Protein AF-0000000073397486 (afdb_homodimer)

Radius of gyration: 27.6 Å; Cα contacts (8 Å, |Δi|>4): 495; chains: 2; bounding box: 100×63×95 Å

Organism: Burkholderia thailandensis (strain ATCC 700388 / DSM 13276 / CCUG 48851 / CIP 106301 / E264) (NCBI:txid271848)

Foldseek 3Di:
DPPPPPPPPPPPPPPPPPPPPPPDDDDDPVKAKDDKDWWWKDFPVDPDIWIKIKIQIPVGKIWIFGDQPNDTDIWIWDDDPAATWTDDVQWIWGDHVQWIFIARNVPDDPDDTSTHGMGTDDDPPPPD/DPPPPPPPPPPPPPPPPPPPPPPDDDDDPVKAKDDKDWWWKDFPVDPDIWIKIKIDIPVGKIWIFGDQPNDTDIWIWDDDPAATWTDDVQWIWGDHVQWIFIARNVPDDPDDTSTHGMGTDDDPPPPD

Secondary structure (DSSP, 8-state):
-----------------------EEEEEEEEEEPPPEEEEEEETTEEEEEEEEEEEBTTS-EEEEEEETTEEEEEEEE--SSSEEEEEBTEEEEEETTEEEEEETTS-TTPPPSEEEEEE--------/-----------------------EEEEEEEEEEPPPEEEEEEETTEEEEEEEEEEEBTTS-EEEEEEETTEEEEEEEE--SSSEEEEEBTEEEEEETTEEEEEETTS-TTPPPSEEEEEE--------

Nearest PDB structures (foldseek):
  3f6z-assembly1_B  TM=8.326E-01  e=1.820E-06  Pseudomonas aeruginosa
  4mis-assembly1_A  TM=8.346E-01  e=5.920E-06  Brucella abortus bv. 1 str. 9-941
  3oe3-assembly1_A  TM=7.799E-01  e=1.477E-04  Salmonella enterica subsp. enterica serovar Typhimurium
  3oe3-assembly3_E  TM=8.010E-01  e=9.145E-04  Salmonella enterica subsp. enterica serovar Typhimurium
  2f09-assembly1_A  TM=7.107E-01  e=2.408E-02  Escherichia coli K-12

Sequence (256 aa):
MNKKTLTAIGIAGLCAAASAAHAARLTVEEIDADARDTVVYRCANEPKPVRVSYWRAGNGQSFALVPVNGMRLLFVDTVSASGVRYQAGRYVWWTKGRDANLYDEIAGENAPPVLGDCSEIRKKRGNGMNKKTLTAIGIAGLCAAASAAHAARLTVEEIDADARDTVVYRCANEPKPVRVSYWRAGNGQSFALVPVNGMRLLFVDTVSASGVRYQAGRYVWWTKGRDANLYDEIAGENAPPVLGDCSEIRKKRGNG

pLDDT: mean 86.84, std 20.25, range [31.94, 99.0]

Solvent-accessible surface area (backbone atoms only — not comparable to full-atom values): 15045 Å² total; per-residue (Å²): 134,84,76,77,78,77,78,78,79,77,80,79,77,79,77,76,77,74,74,69,80,70,70,39,53,37,66,42,79,89,38,38,20,51,76,78,45,74,47,41,25,43,32,75,78,40,95,60,74,44,64,33,37,32,34,49,30,76,83,72,48,41,37,38,38,38,70,52,96,88,40,70,43,70,20,29,35,35,77,55,97,70,61,48,32,23,39,36,44,54,31,34,47,39,34,51,90,61,32,34,37,28,37,49,74,80,68,48,93,84,50,74,51,76,42,31,72,22,34,58,58,73,80,71,74,71,84,122,136,84,79,76,77,78,77,79,78,76,80,79,76,80,77,76,76,73,75,69,79,70,70,40,54,36,64,45,78,90,38,37,20,50,75,77,45,76,46,42,24,44,32,74,79,40,94,60,74,45,64,33,37,33,33,49,32,77,82,74,50,39,36,36,38,38,68,53,96,88,38,71,42,71,20,30,34,37,75,55,98,69,60,47,31,24,39,35,44,53,32,35,46,38,35,49,90,59,32,35,36,29,36,49,74,79,70,50,94,83,50,74,52,75,42,31,72,21,34,58,59,72,78,73,74,69,83,121

Structure (mmCIF, N/CA/C/O backbone):
data_AF-0000000073397486-model_v1
#
loop_
_entity.id
_entity.type
_entity.pdbx_description
1 polymer 'C-type lysozyme inhibitor domain-containing protein'
#
loop_
_atom_site.group_PDB
_atom_site.id
_atom_site.type_symbol
_atom_site.label_atom_id
_atom_site.label_alt_id
_atom_site.label_comp_id
_atom_site.label_asym_id
_atom_site.label_entity_id
_atom_site.label_seq_id
_atom_site.pdbx_PDB_ins_code
_atom_site.Cartn_x
_atom_site.Cartn_y
_atom_site.Cartn_z
_atom_site.occupancy
_atom_site.B_iso_or_equiv
_atom_site.auth_seq_id
_atom_site.auth_comp_id
_atom_site.auth_asym_id
_atom_site.auth_atom_id
_atom_site.pdbx_PDB_model_num
ATOM 1 N N . MET A 1 1 ? -12.867 -22.078 78.25 1 31.94 1 MET A N 1
ATOM 2 C CA . MET A 1 1 ? -12.445 -22.578 76.938 1 31.94 1 MET A CA 1
ATOM 3 C C . MET A 1 1 ? -12.852 -21.609 75.875 1 31.94 1 MET A C 1
ATOM 5 O O . MET A 1 1 ? -13.906 -21.766 75.25 1 31.94 1 MET A O 1
ATOM 9 N N . ASN A 1 2 ? -12.555 -20.281 76.062 1 38.09 2 ASN A N 1
ATOM 10 C CA . ASN A 1 2 ? -12.977 -19.141 75.25 1 38.09 2 ASN A CA 1
ATOM 11 C C . ASN A 1 2 ? -12.445 -19.266 73.812 1 38.09 2 ASN A C 1
ATOM 13 O O . ASN A 1 2 ? -11.258 -19.516 73.625 1 38.09 2 ASN A O 1
ATOM 17 N N . LYS A 1 3 ? -13.336 -19.703 72.875 1 41.53 3 LYS A N 1
ATOM 18 C CA . LYS A 1 3 ? -13.242 -19.859 71.438 1 41.53 3 LYS A CA 1
ATOM 19 C C . LYS A 1 3 ? -12.742 -18.594 70.75 1 41.53 3 LYS A C 1
ATOM 21 O O . LYS A 1 3 ? -13.367 -17.531 70.875 1 41.53 3 LYS A O 1
ATOM 26 N N . LYS A 1 4 ? -11.367 -18.297 70.812 1 48.56 4 LYS A N 1
ATOM 27 C CA . LYS A 1 4 ? -10.758 -17.281 69.938 1 48.56 4 LYS A CA 1
ATOM 28 C C . LYS A 1 4 ? -11.25 -17.375 68.5 1 48.56 4 LYS A C 1
ATOM 30 O O . LYS A 1 4 ? -11.211 -18.453 67.938 1 48.56 4 LYS A O 1
ATOM 35 N N . THR A 1 5 ? -12.32 -16.641 68.188 1 49 5 THR A N 1
ATOM 36 C CA . THR A 1 5 ? -12.828 -16.469 66.812 1 49 5 THR A CA 1
ATOM 37 C C . THR A 1 5 ? -11.742 -15.93 65.938 1 49 5 THR A C 1
ATOM 39 O O . THR A 1 5 ? -11.125 -14.906 66.188 1 49 5 THR A O 1
ATOM 42 N N . LEU A 1 6 ? -10.852 -16.75 65.375 1 52.53 6 LEU A N 1
ATOM 43 C CA . LEU A 1 6 ? -9.922 -16.422 64.312 1 52.53 6 LEU A CA 1
ATOM 44 C C . LEU A 1 6 ? -10.641 -15.742 63.125 1 52.53 6 LEU A C 1
ATOM 46 O O . LEU A 1 6 ? -11.602 -16.297 62.594 1 52.53 6 LEU A O 1
ATOM 50 N N . THR A 1 7 ? -10.758 -14.383 63.156 1 50.78 7 THR A N 1
ATOM 51 C CA . THR A 1 7 ? -11.227 -13.586 62.031 1 50.78 7 THR A CA 1
ATOM 52 C C . THR A 1 7 ? -10.344 -13.812 60.812 1 50.78 7 THR A C 1
ATOM 54 O O . THR A 1 7 ? -9.125 -13.609 60.875 1 50.78 7 THR A O 1
ATOM 57 N N . ALA A 1 8 ? -10.625 -14.773 59.938 1 51.44 8 ALA A N 1
ATOM 58 C CA . ALA A 1 8 ? -10.023 -14.992 58.625 1 51.44 8 ALA A CA 1
ATOM 59 C C . ALA A 1 8 ? -10.133 -13.75 57.75 1 51.44 8 ALA A C 1
ATOM 61 O O . ALA A 1 8 ? -11.234 -13.25 57.5 1 51.44 8 ALA A O 1
ATOM 62 N N . ILE A 1 9 ? -9.195 -12.781 57.906 1 51.53 9 ILE A N 1
ATOM 63 C CA . ILE A 1 9 ? -9.172 -11.68 56.938 1 51.53 9 ILE A CA 1
ATOM 64 C C . ILE A 1 9 ? -8.922 -12.211 55.531 1 51.53 9 ILE A C 1
ATOM 66 O O . ILE A 1 9 ? -7.918 -12.883 55.281 1 51.53 9 ILE A O 1
ATOM 70 N N . GLY A 1 10 ? -9.969 -12.43 54.719 1 47.69 10 GLY A N 1
ATOM 71 C CA . GLY A 1 10 ? -9.938 -12.789 53.312 1 47.69 10 GLY A CA 1
ATOM 72 C C . GLY A 1 10 ? -9.211 -11.766 52.469 1 47.69 10 GLY A C 1
ATOM 73 O O . GLY A 1 10 ? -9.492 -10.562 52.562 1 47.69 10 GLY A O 1
ATOM 74 N N . ILE A 1 11 ? -7.922 -12.062 52.094 1 51.88 11 ILE A N 1
ATOM 75 C CA . ILE A 1 11 ? -7.152 -11.258 51.156 1 51.88 11 ILE A CA 1
ATOM 76 C C . ILE A 1 11 ? -7.883 -11.18 49.812 1 51.88 11 ILE A C 1
ATOM 78 O O . ILE A 1 11 ? -8.094 -12.203 49.156 1 51.88 11 ILE A O 1
ATOM 82 N N . ALA A 1 12 ? -8.75 -10.18 49.562 1 52 12 ALA A N 1
ATOM 83 C CA . ALA A 1 12 ? -9.281 -9.875 48.25 1 52 12 ALA A CA 1
ATOM 84 C C . ALA A 1 12 ? -8.148 -9.57 47.25 1 52 12 ALA A C 1
ATOM 86 O O . ALA A 1 12 ? -7.414 -8.594 47.438 1 52 12 ALA A O 1
ATOM 87 N N . GLY A 1 13 ? -7.516 -10.586 46.656 1 47.78 13 GLY A N 1
ATOM 88 C CA . GLY A 1 13 ? -6.586 -10.359 45.562 1 47.78 13 GLY A CA 1
ATOM 89 C C . GLY A 1 13 ? -7.176 -9.539 44.438 1 47.78 13 GLY A C 1
ATOM 90 O O . GLY A 1 13 ? -8.188 -9.914 43.844 1 47.78 13 GLY A O 1
ATOM 91 N N . LEU A 1 14 ? -6.961 -8.203 44.375 1 52.16 14 LEU A N 1
ATOM 92 C CA . LEU A 1 14 ? -7.305 -7.352 43.219 1 52.16 14 LEU A CA 1
ATOM 93 C C . LEU A 1 14 ? -6.676 -7.875 41.938 1 52.16 14 LEU A C 1
ATOM 95 O O . LEU A 1 14 ? -5.453 -7.859 41.812 1 52.16 14 LEU A O 1
ATOM 99 N N . CYS A 1 15 ? -7.27 -8.789 41.25 1 48.25 15 CYS A N 1
ATOM 100 C CA . CYS A 1 15 ? -6.855 -9.109 39.906 1 48.25 15 CYS A CA 1
ATOM 101 C C . CYS A 1 15 ? -6.883 -7.859 39.031 1 48.25 15 CYS A C 1
ATOM 103 O O . CYS A 1 15 ? -7.941 -7.277 38.781 1 48.25 15 CYS A O 1
ATOM 105 N N . ALA A 1 16 ? -5.828 -7.031 38.938 1 50.34 16 ALA A N 1
ATOM 106 C CA . ALA A 1 16 ? -5.699 -6.012 37.875 1 50.34 16 ALA A CA 1
ATOM 107 C C . ALA A 1 16 ? -5.949 -6.602 36.5 1 50.34 16 ALA A C 1
ATOM 109 O O . ALA A 1 16 ? -5.277 -7.555 36.094 1 50.34 16 ALA A O 1
ATOM 110 N N . ALA A 1 17 ? -7.051 -6.441 35.844 1 51 17 ALA A N 1
ATOM 111 C CA . ALA A 1 17 ? -7.316 -6.719 34.438 1 51 17 ALA A CA 1
ATOM 112 C C . ALA A 1 17 ? -6.32 -6 33.562 1 51 17 ALA A C 1
ATOM 114 O O . ALA A 1 17 ? -6.312 -4.77 33.469 1 51 17 ALA A O 1
ATOM 115 N N . ALA A 1 18 ? -5.109 -6.453 33.344 1 51.88 18 ALA A N 1
ATOM 116 C CA . ALA A 1 18 ? -4.305 -5.941 32.219 1 51.88 18 ALA A CA 1
ATOM 117 C C . ALA A 1 18 ? -5.117 -5.879 30.938 1 51.88 18 ALA A C 1
ATOM 119 O O . ALA A 1 18 ? -5.574 -6.91 30.438 1 51.88 18 ALA A O 1
ATOM 120 N N . SER A 1 19 ? -5.738 -4.797 30.672 1 48.5 19 SER A N 1
ATOM 121 C CA . SER A 1 19 ? -6.32 -4.66 29.344 1 48.5 19 SER A CA 1
ATOM 122 C C . SER A 1 19 ? -5.301 -4.984 28.25 1 48.5 19 SER A C 1
ATOM 124 O O . SER A 1 19 ? -4.371 -4.211 28.016 1 48.5 19 SER A O 1
ATOM 126 N N . ALA A 1 20 ? -4.941 -6.164 27.969 1 49.09 20 ALA A N 1
ATOM 127 C CA . ALA A 1 20 ? -4.191 -6.453 26.75 1 49.09 20 ALA A CA 1
ATOM 128 C C . ALA A 1 20 ? -4.695 -5.609 25.578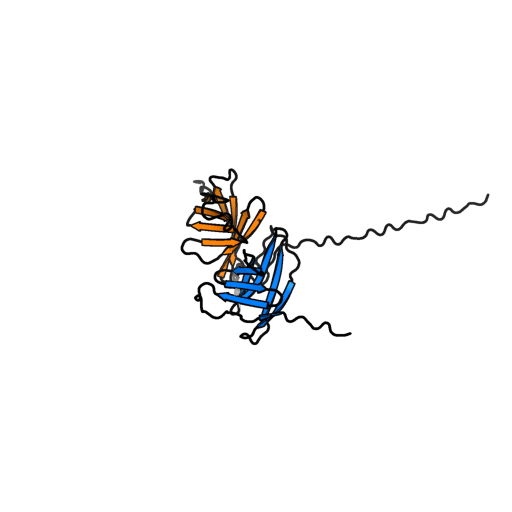 1 49.09 20 ALA A C 1
ATOM 130 O O . ALA A 1 20 ? -5.891 -5.613 25.281 1 49.09 20 ALA A O 1
ATOM 131 N N . ALA A 1 21 ? -4.156 -4.398 25.422 1 53.28 21 ALA A N 1
ATOM 132 C CA . ALA A 1 21 ? -4.457 -3.697 24.188 1 53.28 21 ALA A CA 1
ATOM 133 C C . ALA A 1 21 ? -4.566 -4.676 23.016 1 53.28 21 ALA A C 1
ATOM 135 O O . ALA A 1 21 ? -3.584 -5.316 22.641 1 53.28 21 ALA A O 1
ATOM 136 N N . HIS A 1 22 ? -5.641 -5.422 22.891 1 57.62 22 HIS A N 1
ATOM 137 C CA . HIS A 1 22 ? -5.918 -6.363 21.812 1 57.62 22 HIS A CA 1
ATOM 138 C C . HIS A 1 22 ? -5.555 -5.766 20.469 1 57.62 22 HIS A C 1
ATOM 140 O O . HIS A 1 22 ? -5.961 -4.648 20.141 1 57.62 22 HIS A O 1
ATOM 146 N N . ALA A 1 23 ? -4.426 -6.066 19.938 1 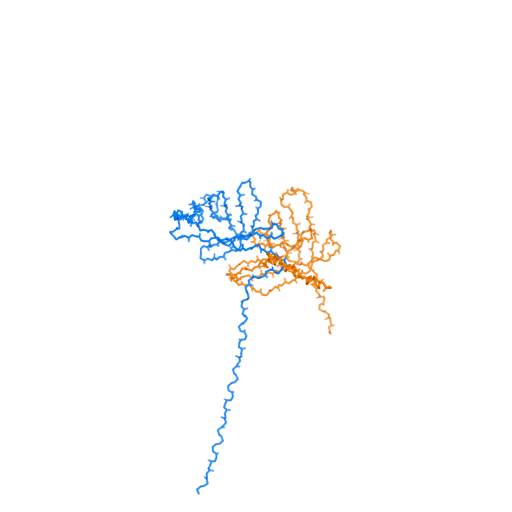64.81 23 ALA A N 1
ATOM 147 C CA . ALA A 1 23 ? -4.094 -5.734 18.547 1 64.81 23 ALA A CA 1
ATOM 148 C C . ALA A 1 23 ? -5.254 -6.07 17.609 1 64.81 23 ALA A C 1
ATOM 150 O O . ALA A 1 23 ? -5.816 -7.168 17.688 1 64.81 23 ALA A O 1
ATOM 151 N N . ALA A 1 24 ? -5.879 -4.965 17.141 1 85.69 24 ALA A N 1
ATOM 152 C CA . ALA A 1 24 ? -6.988 -5.172 16.219 1 85.69 24 ALA A CA 1
ATOM 153 C C . ALA A 1 24 ? -6.477 -5.387 14.789 1 85.69 24 ALA A C 1
ATOM 155 O O . ALA A 1 24 ? -5.387 -4.934 14.438 1 85.69 24 ALA A O 1
ATOM 156 N N . ARG A 1 25 ? -7.148 -6.25 13.992 1 93.88 25 ARG A N 1
ATOM 157 C CA . ARG A 1 25 ? -6.875 -6.512 12.578 1 93.88 25 ARG A CA 1
ATOM 158 C C . ARG A 1 25 ? -7.02 -5.242 11.75 1 93.88 25 ARG A C 1
ATOM 160 O O . ARG A 1 25 ? -7.855 -4.387 12.055 1 93.88 25 ARG A O 1
ATOM 167 N N . LEU A 1 26 ? -6.223 -5.125 10.789 1 97.31 26 LEU A N 1
ATOM 168 C CA . LEU A 1 26 ? -6.355 -3.982 9.891 1 97.31 26 LEU A CA 1
ATOM 169 C C . LEU A 1 26 ? -7.695 -4.02 9.156 1 97.31 26 LEU A C 1
ATOM 171 O O . LEU A 1 26 ? -7.949 -4.934 8.375 1 97.31 26 LEU A O 1
ATOM 175 N N . THR A 1 27 ? -8.5 -3.072 9.477 1 96.5 27 THR A N 1
ATOM 176 C CA . THR A 1 27 ? -9.789 -2.885 8.805 1 96.5 27 THR A CA 1
ATOM 177 C C . THR A 1 27 ? -9.93 -1.452 8.297 1 96.5 27 THR A C 1
ATOM 179 O O . THR A 1 27 ? -9.82 -0.5 9.078 1 96.5 27 THR A O 1
ATOM 182 N N . VAL A 1 28 ? -10.055 -1.333 7.035 1 97.5 28 VAL A N 1
ATOM 183 C CA . VAL A 1 28 ? -10.305 -0.037 6.414 1 97.5 28 VAL A CA 1
ATOM 184 C C . VAL A 1 28 ? -11.766 0.053 5.977 1 97.5 28 VAL A C 1
ATOM 186 O O . VAL A 1 28 ? -12.117 -0.378 4.875 1 97.5 28 VAL A O 1
ATOM 189 N N . GLU A 1 29 ? -12.562 0.724 6.75 1 95.94 29 GLU A N 1
ATOM 190 C CA . GLU A 1 29 ? -14.016 0.703 6.602 1 95.94 29 GLU A CA 1
ATOM 191 C C . GLU A 1 29 ? -14.453 1.491 5.371 1 95.94 29 GLU A C 1
ATOM 193 O O . GLU A 1 29 ? -15.516 1.226 4.805 1 95.94 29 GLU A O 1
ATOM 198 N N . GLU A 1 30 ? -13.656 2.4 4.945 1 96.94 30 GLU A N 1
ATOM 199 C CA . GLU A 1 30 ? -14.023 3.307 3.859 1 96.94 30 GLU A CA 1
ATOM 200 C C . GLU A 1 30 ? -13.812 2.648 2.498 1 96.94 30 GLU A C 1
ATOM 202 O O . GLU A 1 30 ? -14.258 3.172 1.474 1 96.94 30 GLU A O 1
ATOM 207 N N . ILE A 1 31 ? -13.156 1.46 2.51 1 97.56 31 ILE A N 1
ATOM 208 C CA . ILE A 1 31 ? -12.844 0.813 1.242 1 97.56 31 ILE A CA 1
ATOM 209 C C . ILE A 1 31 ? -13.594 -0.51 1.134 1 97.56 31 ILE A C 1
ATOM 211 O O . ILE A 1 31 ? -13.32 -1.453 1.878 1 97.56 31 ILE A O 1
ATOM 215 N N . ASP A 1 32 ? -14.516 -0.501 0.183 1 96.88 32 ASP A N 1
ATOM 216 C CA . ASP A 1 32 ? -15.141 -1.765 -0.195 1 96.88 32 ASP A CA 1
ATOM 217 C C . ASP A 1 32 ? -14.203 -2.607 -1.055 1 96.88 32 ASP A C 1
ATOM 219 O O . ASP A 1 32 ? -13.555 -2.09 -1.967 1 96.88 32 ASP A O 1
ATOM 223 N N . ALA A 1 33 ? -14.086 -3.879 -0.696 1 96.88 33 ALA A N 1
ATOM 224 C CA . ALA A 1 33 ? -13.25 -4.781 -1.478 1 96.88 33 ALA A CA 1
ATOM 225 C C . ALA A 1 33 ? -14.008 -6.051 -1.854 1 96.88 33 ALA A C 1
ATOM 227 O O . ALA A 1 33 ? -14.867 -6.516 -1.1 1 96.88 33 ALA A O 1
ATOM 228 N N . ASP A 1 34 ? -13.68 -6.551 -3.059 1 95.81 34 ASP A N 1
ATOM 229 C CA . ASP A 1 34 ? -14.188 -7.863 -3.449 1 95.81 34 ASP A CA 1
ATOM 230 C C . ASP A 1 34 ? -13.633 -8.961 -2.537 1 95.81 34 ASP A C 1
ATOM 232 O O . ASP A 1 34 ? -12.781 -8.695 -1.691 1 95.81 34 ASP A O 1
ATOM 236 N N . ALA A 1 35 ? -14.234 -10.07 -2.756 1 94.75 35 ALA A N 1
ATOM 237 C CA . ALA A 1 35 ? -13.742 -11.227 -2.01 1 94.75 35 ALA A CA 1
ATOM 238 C C . ALA A 1 35 ? -12.266 -11.469 -2.285 1 94.75 35 ALA A C 1
ATOM 240 O O . ALA A 1 35 ? -11.797 -11.289 -3.412 1 94.75 35 ALA A O 1
ATOM 241 N N . ARG A 1 36 ? -11.594 -11.914 -1.298 1 96.5 36 ARG A N 1
ATOM 242 C CA . ARG A 1 36 ? -10.188 -12.305 -1.365 1 96.5 36 ARG A CA 1
ATOM 243 C C . ARG A 1 36 ? -9.977 -13.406 -2.398 1 96.5 36 ARG A C 1
ATOM 245 O O . ARG A 1 36 ? -10.727 -14.383 -2.439 1 96.5 36 ARG A O 1
ATOM 252 N N . ASP A 1 37 ? -8.992 -13.273 -3.301 1 97.44 37 ASP A N 1
ATOM 253 C CA . ASP A 1 37 ? -8.562 -14.297 -4.242 1 97.44 37 ASP A CA 1
ATOM 254 C C . ASP A 1 37 ? -7.133 -14.75 -3.939 1 97.44 37 ASP A C 1
ATOM 256 O O . ASP A 1 37 ? -6.191 -13.953 -4.023 1 97.44 37 ASP A O 1
ATOM 260 N N . THR A 1 38 ? -6.961 -15.992 -3.639 1 98.25 38 THR A N 1
ATOM 261 C CA . THR A 1 38 ? -5.633 -16.5 -3.291 1 98.25 38 THR A CA 1
ATOM 262 C C . THR A 1 38 ? -5.035 -17.281 -4.453 1 98.25 38 THR A C 1
ATOM 264 O O . THR A 1 38 ? -5.672 -18.188 -4.988 1 98.25 38 THR A O 1
ATOM 267 N N . VAL A 1 39 ? -3.836 -16.953 -4.848 1 98.69 39 VAL A N 1
ATOM 268 C CA . VAL A 1 39 ? -3.078 -17.609 -5.902 1 98.69 39 VAL A CA 1
ATOM 269 C C . VAL A 1 39 ? -1.838 -18.266 -5.312 1 98.69 39 VAL A C 1
ATOM 271 O O . VAL A 1 39 ? -1.154 -17.688 -4.469 1 98.69 39 VAL A O 1
ATOM 274 N N . VAL A 1 40 ? -1.587 -19.469 -5.723 1 98.81 40 VAL A N 1
ATOM 275 C CA . VAL A 1 40 ? -0.421 -20.203 -5.242 1 98.81 40 VAL A CA 1
ATOM 276 C C . VAL A 1 40 ? 0.663 -20.219 -6.32 1 98.81 40 VAL A C 1
ATOM 278 O O . VAL A 1 40 ? 0.383 -20.484 -7.488 1 98.81 40 VAL A O 1
ATOM 281 N N . TYR A 1 41 ? 1.869 -19.922 -5.914 1 98.81 41 TYR A N 1
ATOM 282 C CA . TYR A 1 41 ? 3.018 -19.891 -6.812 1 98.81 41 TYR A CA 1
ATOM 283 C C . TYR A 1 41 ? 4.07 -20.906 -6.398 1 98.81 41 TYR A C 1
ATOM 285 O O . TYR A 1 41 ? 4.223 -21.203 -5.211 1 98.81 41 TYR A O 1
ATOM 293 N N . ARG A 1 42 ? 4.754 -21.391 -7.398 1 98.75 42 ARG A N 1
ATOM 294 C CA . ARG A 1 42 ? 6.047 -22.031 -7.199 1 98.75 42 ARG A CA 1
ATOM 295 C C . ARG A 1 42 ? 7.188 -21.141 -7.668 1 98.75 42 ARG A C 1
ATOM 297 O O . ARG A 1 42 ? 7.113 -20.547 -8.75 1 98.75 42 ARG A O 1
ATOM 304 N N . CYS A 1 43 ? 8.164 -21.125 -6.805 1 98.75 43 CYS A N 1
ATOM 305 C CA . CYS A 1 43 ? 9.312 -20.281 -7.129 1 98.75 43 CYS A CA 1
ATOM 306 C C . CYS A 1 43 ? 10.594 -21.094 -7.18 1 98.75 43 CYS A C 1
ATOM 308 O O . CYS A 1 43 ? 10.742 -22.078 -6.438 1 98.75 43 CYS A O 1
ATOM 310 N N . ALA A 1 44 ? 11.5 -20.641 -7.945 1 98.69 44 ALA A N 1
ATOM 311 C CA . ALA A 1 44 ? 12.734 -21.391 -8.148 1 98.69 44 ALA A CA 1
ATOM 312 C C . ALA A 1 44 ? 13.578 -21.422 -6.879 1 98.69 44 ALA A C 1
ATOM 314 O O . ALA A 1 44 ? 14.25 -22.422 -6.594 1 98.69 44 ALA A O 1
ATOM 315 N N . ASN A 1 45 ? 13.516 -20.391 -6.086 1 98.31 45 ASN A N 1
ATOM 316 C CA . ASN A 1 45 ? 14.414 -20.281 -4.941 1 98.31 45 ASN A CA 1
ATOM 317 C C . ASN A 1 45 ? 13.672 -20.453 -3.623 1 98.31 45 ASN A C 1
ATOM 319 O O . ASN A 1 45 ? 14.148 -20.031 -2.57 1 98.31 45 ASN A O 1
ATOM 323 N N . GLU A 1 46 ? 12.508 -20.875 -3.619 1 97.81 46 GLU A N 1
ATOM 324 C CA . GLU A 1 46 ? 11.672 -21.172 -2.461 1 97.81 46 GLU A CA 1
ATOM 325 C C . GLU A 1 46 ? 11.039 -22.562 -2.582 1 97.81 46 GLU A C 1
ATOM 327 O O . GLU A 1 46 ? 10.227 -22.797 -3.475 1 97.81 46 GLU A O 1
ATOM 332 N N . PRO A 1 47 ? 11.398 -23.469 -1.704 1 96.94 47 PRO A N 1
ATOM 333 C CA . PRO A 1 47 ? 10.93 -24.844 -1.844 1 96.94 47 PRO A CA 1
ATOM 334 C C . PRO A 1 47 ? 9.43 -24.984 -1.587 1 96.94 47 PRO A C 1
ATOM 336 O O . PRO A 1 47 ? 8.766 -25.812 -2.209 1 96.94 47 PRO A O 1
ATOM 339 N N . LYS A 1 48 ? 8.906 -24.188 -0.698 1 97.19 48 LYS A N 1
ATOM 340 C CA . LYS A 1 48 ? 7.488 -24.266 -0.373 1 97.19 48 LYS A CA 1
ATOM 341 C C . LYS A 1 48 ? 6.664 -23.359 -1.278 1 97.19 48 LYS A C 1
ATOM 343 O O . LYS A 1 48 ? 7.137 -22.312 -1.703 1 97.19 48 LYS A O 1
ATOM 348 N N . PRO A 1 49 ? 5.434 -23.766 -1.544 1 98.12 49 PRO A N 1
ATOM 349 C CA . PRO A 1 49 ? 4.547 -22.875 -2.299 1 98.12 49 PRO A CA 1
ATOM 350 C C . PRO A 1 49 ? 4.332 -21.531 -1.609 1 98.12 49 PRO A C 1
ATOM 352 O O . PRO A 1 49 ? 4.312 -21.453 -0.377 1 98.12 49 PRO A O 1
ATOM 355 N N . VAL A 1 50 ? 4.242 -20.531 -2.426 1 98.69 50 VAL A N 1
ATOM 356 C CA . VAL A 1 50 ? 3.994 -19.172 -1.945 1 98.69 50 VAL A CA 1
ATOM 357 C C . VAL A 1 50 ? 2.541 -18.797 -2.215 1 98.69 50 VAL A C 1
ATOM 359 O O . VAL A 1 50 ? 2.094 -18.797 -3.365 1 98.69 50 VAL A O 1
ATOM 362 N N . ARG A 1 51 ? 1.772 -18.484 -1.206 1 98.75 51 ARG A N 1
ATOM 363 C CA . ARG A 1 51 ? 0.379 -18.062 -1.343 1 98.75 51 ARG A CA 1
ATOM 364 C C . ARG A 1 51 ? 0.245 -16.547 -1.268 1 98.75 51 ARG A C 1
ATOM 366 O O . ARG A 1 51 ? 0.662 -15.938 -0.285 1 98.75 51 ARG A O 1
ATOM 373 N N . VAL A 1 52 ? -0.248 -16.031 -2.32 1 98.94 52 VAL A N 1
ATOM 374 C CA . VAL A 1 52 ? -0.49 -14.586 -2.377 1 98.94 52 VAL A CA 1
ATOM 375 C C . VAL A 1 52 ? -1.988 -14.32 -2.492 1 98.94 52 VAL A C 1
ATOM 377 O O . VAL A 1 52 ? -2.674 -14.93 -3.314 1 98.94 52 VAL A O 1
ATOM 380 N N . SER A 1 53 ? -2.496 -13.469 -1.614 1 98.81 53 SER A N 1
ATOM 381 C CA . SER A 1 53 ? -3.898 -13.07 -1.675 1 98.81 53 SER A CA 1
ATOM 382 C C . SER A 1 53 ? -4.051 -11.695 -2.318 1 98.81 53 SER A C 1
ATOM 384 O O . SER A 1 53 ? -3.258 -10.789 -2.061 1 98.81 53 SER A O 1
ATOM 386 N N . TYR A 1 54 ? -5.043 -11.617 -3.121 1 98.75 54 TYR A N 1
ATOM 387 C CA . TYR A 1 54 ? -5.316 -10.383 -3.85 1 98.75 54 TYR A CA 1
ATOM 388 C C . TYR A 1 54 ? -6.715 -9.859 -3.533 1 98.75 54 TYR A C 1
ATOM 390 O O . TYR A 1 54 ? -7.641 -10.641 -3.316 1 98.75 54 TYR A O 1
ATOM 398 N N . TRP A 1 55 ? -6.855 -8.531 -3.518 1 98.5 55 TRP A N 1
ATOM 399 C CA . TRP A 1 55 ? -8.141 -7.848 -3.475 1 98.5 55 TRP A CA 1
ATOM 400 C C . TRP A 1 55 ? -8.242 -6.812 -4.594 1 98.5 55 TRP A C 1
ATOM 402 O O . TRP A 1 55 ? -7.273 -6.121 -4.895 1 98.5 55 TRP A O 1
ATOM 412 N N . ARG A 1 56 ? -9.383 -6.762 -5.168 1 98.25 56 ARG A N 1
ATOM 413 C CA . ARG A 1 56 ? -9.789 -5.59 -5.938 1 98.25 56 ARG A CA 1
ATOM 414 C C . ARG A 1 56 ? -10.75 -4.723 -5.141 1 98.25 56 ARG A C 1
ATOM 416 O O . ARG A 1 56 ? -11.703 -5.227 -4.539 1 98.25 56 ARG A O 1
ATOM 423 N N . ALA A 1 57 ? -10.547 -3.471 -5.164 1 98.19 57 ALA A N 1
ATOM 424 C CA . ALA A 1 57 ? -11.352 -2.557 -4.363 1 98.19 57 ALA A CA 1
ATOM 425 C C . ALA A 1 57 ? -12.25 -1.695 -5.246 1 98.19 57 ALA A C 1
ATOM 427 O O . ALA A 1 57 ? -11.93 -1.454 -6.414 1 98.19 57 ALA A O 1
ATOM 428 N N . GLY A 1 58 ? -13.352 -1.248 -4.648 1 96.44 58 GLY A N 1
ATOM 429 C CA . GLY A 1 58 ? -14.312 -0.43 -5.363 1 96.44 58 GLY A CA 1
ATOM 430 C C . GLY A 1 58 ? -13.781 0.945 -5.723 1 96.44 58 GLY A C 1
ATOM 431 O O . GLY A 1 58 ? -14.32 1.608 -6.613 1 96.44 58 GLY A O 1
ATOM 432 N N . ASN A 1 59 ? -12.773 1.404 -5.113 1 97.62 59 ASN A N 1
ATOM 433 C CA . ASN A 1 59 ? -12.18 2.711 -5.383 1 97.62 59 ASN A CA 1
ATOM 434 C C . ASN A 1 59 ? -11.148 2.641 -6.5 1 97.62 59 ASN A C 1
ATOM 436 O O . ASN A 1 59 ? -10.414 3.602 -6.734 1 97.62 59 ASN A O 1
ATOM 440 N N . GLY A 1 60 ? -10.977 1.466 -7.074 1 97.19 60 GLY A N 1
ATOM 441 C CA . GLY A 1 60 ? -10.07 1.301 -8.203 1 97.19 60 GLY A CA 1
ATOM 442 C C . GLY A 1 60 ? -8.719 0.738 -7.801 1 97.19 60 GLY A C 1
ATOM 443 O O . GLY A 1 60 ? -7.891 0.435 -8.664 1 97.19 60 GLY A O 1
ATOM 444 N N . GLN A 1 61 ? -8.461 0.553 -6.512 1 98.56 61 GLN A N 1
ATOM 445 C CA . GLN A 1 61 ? -7.188 0.007 -6.055 1 98.56 61 GLN A CA 1
ATOM 446 C C . GLN A 1 61 ? -7.199 -1.519 -6.09 1 98.56 61 GLN A C 1
ATOM 448 O O . GLN A 1 61 ? -8.266 -2.137 -6.105 1 98.56 61 GLN A O 1
ATOM 453 N N . SER A 1 62 ? -6.078 -2.08 -6.094 1 98.75 62 SER A N 1
ATOM 454 C CA . SER A 1 62 ? -5.863 -3.504 -5.852 1 98.75 62 SER A CA 1
ATOM 455 C C . SER A 1 62 ? -4.742 -3.73 -4.844 1 98.75 62 SER A C 1
ATOM 457 O O . SER A 1 62 ? -3.873 -2.873 -4.672 1 98.75 62 SER A O 1
ATOM 459 N N . PHE A 1 63 ? -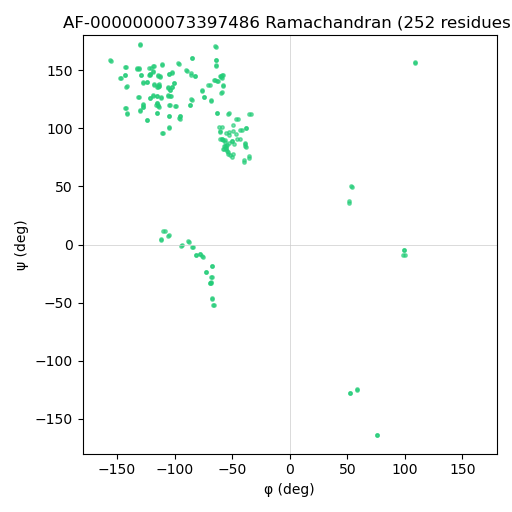4.859 -4.816 -4.156 1 98.94 63 PHE A N 1
ATOM 460 C CA . PHE A 1 63 ? -3.922 -5.145 -3.09 1 98.94 63 PHE A CA 1
ATOM 461 C C . PHE A 1 63 ? -3.406 -6.57 -3.236 1 98.94 63 PHE A C 1
ATOM 463 O O . PHE A 1 63 ? -4.09 -7.426 -3.799 1 98.94 63 PHE A O 1
ATOM 470 N N . ALA A 1 64 ? -2.199 -6.785 -2.754 1 99 64 ALA A N 1
ATOM 471 C CA . ALA A 1 64 ? -1.617 -8.117 -2.641 1 99 64 ALA A CA 1
ATOM 472 C C . ALA A 1 64 ? -1.024 -8.344 -1.254 1 99 64 ALA A C 1
ATOM 474 O O . ALA A 1 64 ? -0.301 -7.488 -0.735 1 99 64 ALA A O 1
ATOM 475 N N . LEU A 1 65 ? -1.388 -9.352 -0.625 1 98.94 65 LEU A N 1
ATOM 476 C CA . LEU A 1 65 ? -0.767 -9.82 0.61 1 98.94 65 LEU A CA 1
ATOM 477 C C . LEU A 1 65 ? 0.272 -10.898 0.323 1 98.94 65 LEU A C 1
ATOM 479 O O . LEU A 1 65 ? -0.079 -12.023 -0.044 1 98.94 65 LEU A O 1
ATOM 483 N N . VAL A 1 66 ? 1.542 -10.578 0.463 1 98.94 66 VAL A N 1
ATOM 484 C CA . VAL A 1 66 ? 2.658 -11.406 0.007 1 98.94 66 VAL A CA 1
ATOM 485 C C . VAL A 1 66 ? 3.518 -11.812 1.199 1 98.94 66 VAL A C 1
ATOM 487 O O . VAL A 1 66 ? 3.871 -10.977 2.035 1 98.94 66 VAL A O 1
ATOM 490 N N . PRO A 1 67 ? 3.793 -13.109 1.35 1 98.69 67 PRO A N 1
ATOM 491 C CA . PRO A 1 67 ? 4.809 -13.461 2.344 1 98.69 67 PRO A CA 1
ATOM 492 C C . PRO A 1 67 ? 6.211 -13.008 1.943 1 98.69 67 PRO A C 1
ATOM 494 O O . PRO A 1 67 ? 6.68 -13.328 0.848 1 98.69 67 PRO A O 1
ATOM 497 N N . VAL A 1 68 ? 6.816 -12.266 2.779 1 98.31 68 VAL A N 1
ATOM 498 C CA . VAL A 1 68 ? 8.18 -11.766 2.594 1 98.31 68 VAL A CA 1
ATOM 499 C C . VAL A 1 68 ? 9.039 -12.172 3.785 1 98.31 68 VAL A C 1
ATOM 501 O O . VAL A 1 68 ? 8.891 -11.625 4.883 1 98.31 68 VAL A O 1
ATOM 504 N N . ASN A 1 69 ? 9.922 -13.141 3.529 1 94.94 69 ASN A N 1
ATOM 505 C CA . ASN A 1 69 ? 10.805 -13.594 4.598 1 94.94 69 ASN A CA 1
ATOM 506 C C . ASN A 1 69 ? 10.023 -13.945 5.859 1 94.94 69 ASN A C 1
ATOM 508 O O . ASN A 1 69 ? 10.383 -13.508 6.957 1 94.94 69 ASN A O 1
ATOM 512 N N . GLY A 1 70 ? 8.859 -14.492 5.723 1 93.12 70 GLY A N 1
ATOM 513 C CA . GLY A 1 70 ? 8.102 -15.047 6.832 1 93.12 70 GLY A CA 1
ATOM 514 C C . GLY A 1 70 ? 7.016 -14.117 7.34 1 93.12 70 GLY A C 1
ATOM 515 O O . GLY A 1 70 ? 6.207 -14.5 8.188 1 93.12 70 GLY A O 1
ATOM 516 N N . MET A 1 71 ? 7.047 -12.938 6.848 1 96.88 71 MET A N 1
ATOM 517 C CA . MET A 1 71 ? 6.043 -11.961 7.25 1 96.88 71 MET A CA 1
ATOM 518 C C . MET A 1 71 ? 5.141 -11.586 6.078 1 96.88 71 MET A C 1
ATOM 520 O O . MET A 1 71 ? 5.617 -11.414 4.957 1 96.88 71 MET A O 1
ATOM 524 N N . ARG A 1 72 ? 3.838 -11.523 6.371 1 98.38 72 ARG A N 1
ATOM 525 C CA . ARG A 1 72 ? 2.926 -11.094 5.312 1 98.38 72 ARG A CA 1
ATOM 526 C C . ARG A 1 72 ? 2.83 -9.578 5.25 1 98.38 72 ARG A C 1
ATOM 528 O O . ARG A 1 72 ? 2.502 -8.93 6.246 1 98.38 72 ARG A O 1
ATOM 535 N N . LEU A 1 73 ? 3.104 -9.023 4.113 1 98.94 73 LEU A N 1
ATOM 536 C CA . LEU A 1 73 ? 3.02 -7.586 3.889 1 98.94 73 LEU A CA 1
ATOM 537 C C . LEU A 1 73 ? 1.904 -7.254 2.904 1 98.94 73 LEU A C 1
ATOM 539 O O . LEU A 1 73 ? 1.71 -7.965 1.916 1 98.94 73 LEU A O 1
ATOM 543 N N . LEU A 1 74 ? 1.183 -6.207 3.229 1 98.94 74 LEU A N 1
ATOM 544 C CA . LEU A 1 74 ? 0.172 -5.707 2.303 1 98.94 74 LEU A CA 1
ATOM 545 C C . LEU A 1 74 ? 0.786 -4.73 1.303 1 98.94 74 LEU A C 1
ATOM 547 O O . LEU A 1 74 ? 1.378 -3.725 1.694 1 98.94 74 LEU A O 1
ATOM 551 N N . PHE A 1 75 ? 0.648 -5.125 0.05 1 99 75 PHE A N 1
ATOM 552 C CA . PHE A 1 75 ? 1.119 -4.316 -1.069 1 99 75 PHE A CA 1
ATOM 553 C C . PHE A 1 75 ? -0.042 -3.594 -1.742 1 99 75 PHE A C 1
ATOM 555 O O . PHE A 1 75 ? -1.157 -4.117 -1.793 1 99 75 PHE A O 1
ATOM 562 N N . VAL A 1 76 ? 0.265 -2.406 -2.264 1 98.94 76 VAL A N 1
ATOM 563 C CA . VAL A 1 76 ? -0.705 -1.667 -3.064 1 98.94 76 VAL A CA 1
ATOM 564 C C . VAL A 1 76 ? -0.231 -1.596 -4.516 1 98.94 76 VAL A C 1
ATOM 566 O O . VAL A 1 76 ? 0.972 -1.537 -4.777 1 98.94 76 VAL A O 1
ATOM 569 N N . ASP A 1 77 ? -1.171 -1.652 -5.422 1 98.81 77 ASP A N 1
ATOM 570 C CA . ASP A 1 77 ? -0.768 -1.55 -6.824 1 98.81 77 ASP A CA 1
ATOM 571 C C . ASP A 1 77 ? -0.18 -0.173 -7.125 1 98.81 77 ASP A C 1
ATOM 573 O O . ASP A 1 77 ? 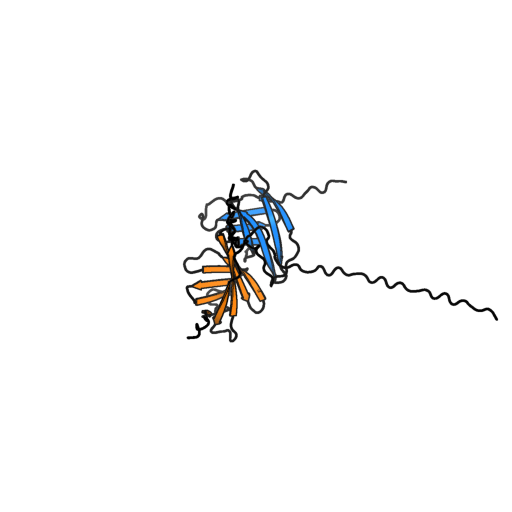-0.606 0.83 -6.547 1 98.81 77 ASP A O 1
ATOM 577 N N . THR A 1 78 ? 0.873 -0.107 -7.953 1 98.75 78 THR A N 1
ATOM 578 C CA . THR A 1 78 ? 1.513 1.111 -8.438 1 98.75 78 THR A CA 1
ATOM 579 C C . THR A 1 78 ? 1.667 1.074 -9.953 1 98.75 78 THR A C 1
ATOM 581 O O . THR A 1 78 ? 1.317 0.081 -10.594 1 98.75 78 THR A O 1
ATOM 584 N N . VAL A 1 79 ? 2.076 2.199 -10.469 1 98.19 79 VAL A N 1
ATOM 585 C CA . VAL A 1 79 ? 2.227 2.328 -11.914 1 98.19 79 VAL A CA 1
ATOM 586 C C . VAL A 1 79 ? 3.291 1.354 -12.414 1 98.19 79 VAL A C 1
ATOM 588 O O . VAL A 1 79 ? 4.344 1.203 -11.789 1 98.19 79 VAL A O 1
ATOM 591 N N . SER A 1 80 ? 2.986 0.788 -13.562 1 98.12 80 SER A N 1
ATOM 592 C CA . SER A 1 80 ? 3.92 -0.152 -14.172 1 98.12 80 SER A CA 1
ATOM 593 C C . SER A 1 80 ? 3.928 -0.01 -15.695 1 98.12 80 SER A C 1
ATOM 595 O O . SER A 1 80 ? 2.906 0.319 -16.297 1 98.12 80 SER A O 1
ATOM 597 N N . ALA A 1 81 ? 5.184 -0.239 -16.344 1 96.19 81 ALA A N 1
ATOM 598 C CA . ALA A 1 81 ? 5.25 -0.234 -17.812 1 96.19 81 ALA A CA 1
ATOM 599 C C . ALA A 1 81 ? 4.492 -1.419 -18.391 1 96.19 81 ALA A C 1
ATOM 601 O O . ALA A 1 81 ? 3.781 -1.276 -19.391 1 96.19 81 ALA A O 1
ATOM 602 N N . SER A 1 82 ? 4.738 -2.605 -17.812 1 97.94 82 SER A N 1
ATOM 603 C CA . SER A 1 82 ? 4.055 -3.84 -18.188 1 97.94 82 SER A CA 1
ATOM 604 C C . SER A 1 82 ? 3.777 -4.715 -16.969 1 97.94 82 SER A C 1
ATOM 606 O O . SER A 1 82 ? 4.438 -4.574 -15.938 1 97.94 82 SER A O 1
ATOM 608 N N . GLY A 1 83 ? 2.756 -5.508 -17.078 1 98.56 83 GLY A N 1
ATOM 609 C CA . GLY A 1 83 ? 2.406 -6.336 -15.938 1 98.56 83 GLY A CA 1
ATOM 610 C C . GLY A 1 83 ? 1.706 -5.57 -14.828 1 98.56 83 GLY A C 1
ATOM 611 O O . GLY A 1 83 ? 1.098 -4.527 -15.078 1 98.56 83 GLY A O 1
ATOM 612 N N . VAL A 1 84 ? 1.663 -6.191 -13.648 1 98.81 84 VAL A N 1
ATOM 613 C CA . VAL A 1 84 ? 1.063 -5.578 -12.469 1 98.81 84 VAL A CA 1
ATOM 614 C C . VAL A 1 84 ? 2.1 -5.4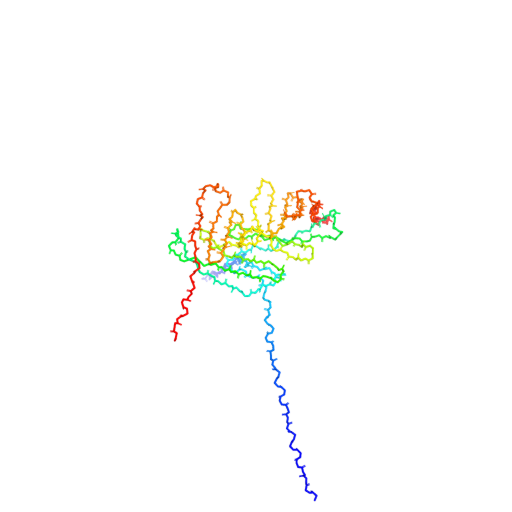84 -11.352 1 98.81 84 VAL A C 1
ATOM 616 O O . VAL A 1 84 ? 2.785 -6.461 -11.047 1 98.81 84 VAL A O 1
ATOM 619 N N . ARG A 1 85 ? 2.254 -4.25 -10.844 1 98.94 85 ARG A N 1
ATOM 620 C CA . ARG A 1 85 ? 3.25 -3.939 -9.82 1 98.94 85 ARG A CA 1
ATOM 621 C C . ARG A 1 85 ? 2.584 -3.6 -8.492 1 98.94 85 ARG A C 1
ATOM 623 O O . ARG A 1 85 ? 1.645 -2.801 -8.453 1 98.94 85 ARG A O 1
ATOM 630 N N . TYR A 1 86 ? 2.98 -4.273 -7.473 1 98.94 86 TYR A N 1
ATOM 631 C CA . TYR A 1 86 ? 2.568 -3.959 -6.109 1 98.94 86 TYR A CA 1
ATOM 632 C C . TYR A 1 86 ? 3.768 -3.574 -5.25 1 98.94 86 TYR A C 1
ATOM 634 O O . TYR A 1 86 ? 4.828 -4.191 -5.344 1 98.94 86 TYR A O 1
ATOM 642 N N . GLN A 1 87 ? 3.578 -2.521 -4.434 1 98.94 87 GLN A N 1
ATOM 643 C CA . GLN A 1 87 ? 4.691 -2.055 -3.615 1 98.94 87 GLN A CA 1
ATOM 644 C C . GLN A 1 87 ? 4.316 -2.045 -2.135 1 98.94 87 GLN A C 1
ATOM 646 O O . GLN A 1 87 ? 3.197 -1.68 -1.775 1 98.94 87 GLN A O 1
ATOM 651 N N . ALA A 1 88 ? 5.215 -2.436 -1.343 1 98.94 88 ALA A N 1
ATOM 652 C CA . ALA A 1 88 ? 5.207 -2.303 0.112 1 98.94 88 ALA A CA 1
ATOM 653 C C . ALA A 1 88 ? 6.605 -2.006 0.642 1 98.94 88 ALA A C 1
ATOM 655 O O . ALA A 1 88 ? 7.504 -2.846 0.549 1 98.94 88 ALA A O 1
ATOM 656 N N . GLY A 1 89 ? 6.777 -0.852 1.259 1 98.62 89 GLY A N 1
ATOM 657 C CA . GLY A 1 89 ? 8.125 -0.513 1.684 1 98.62 89 GLY A CA 1
ATOM 658 C C . GLY A 1 89 ? 9.148 -0.619 0.568 1 98.62 89 GLY A C 1
ATOM 659 O O . GLY A 1 89 ? 8.977 -0.017 -0.494 1 98.62 89 GLY A O 1
ATOM 660 N N . ARG A 1 90 ? 10.172 -1.308 0.797 1 98.56 90 ARG A N 1
ATOM 661 C CA . ARG A 1 90 ? 11.258 -1.486 -0.156 1 98.56 90 ARG A CA 1
ATOM 662 C C . ARG A 1 90 ? 10.953 -2.611 -1.138 1 98.56 90 ARG A C 1
ATOM 664 O O . ARG A 1 90 ? 11.727 -2.863 -2.066 1 98.56 90 ARG A O 1
ATOM 671 N N . TYR A 1 91 ? 9.82 -3.32 -1.025 1 98.88 91 TYR A N 1
ATOM 672 C CA . TYR A 1 91 ? 9.594 -4.531 -1.805 1 98.88 91 TYR A CA 1
ATOM 673 C C . TYR A 1 91 ? 8.609 -4.273 -2.938 1 98.88 91 TYR A C 1
ATOM 675 O O . TYR A 1 91 ? 7.676 -3.48 -2.789 1 98.88 91 TYR A O 1
ATOM 683 N N . VAL A 1 92 ? 8.867 -4.988 -3.988 1 98.81 92 VAL A N 1
ATOM 684 C CA . VAL A 1 92 ? 7.988 -4.953 -5.148 1 98.81 92 VAL A CA 1
ATOM 685 C C . VAL A 1 92 ? 7.59 -6.375 -5.539 1 98.81 92 VAL A C 1
ATOM 687 O O . VAL A 1 92 ? 8.453 -7.23 -5.758 1 98.81 92 VAL A O 1
ATOM 690 N N . TRP A 1 93 ? 6.348 -6.656 -5.531 1 98.94 93 TRP A N 1
ATOM 691 C CA . TRP A 1 93 ? 5.762 -7.852 -6.129 1 98.94 93 TRP A CA 1
ATOM 692 C C . TRP A 1 93 ? 5.258 -7.562 -7.539 1 98.94 93 TRP A C 1
ATOM 694 O O . TRP A 1 93 ? 4.324 -6.781 -7.727 1 98.94 93 TRP A O 1
ATOM 704 N N . TRP A 1 94 ? 5.941 -8.133 -8.555 1 98.94 94 TRP A N 1
ATOM 705 C CA . TRP A 1 94 ? 5.641 -7.844 -9.953 1 98.94 94 TRP A CA 1
ATOM 706 C C . TRP A 1 94 ? 5.133 -9.094 -10.664 1 98.94 94 TRP A C 1
ATOM 708 O O . TRP A 1 94 ? 5.797 -10.133 -10.664 1 98.94 94 TRP A O 1
ATOM 718 N N . THR A 1 95 ? 3.926 -9.039 -11.219 1 98.88 95 THR A N 1
ATOM 719 C CA . THR A 1 95 ? 3.354 -10.172 -11.938 1 98.88 95 THR A CA 1
ATOM 720 C C . THR A 1 95 ? 3.191 -9.844 -13.414 1 98.88 95 THR A C 1
ATOM 722 O O . THR A 1 95 ? 2.893 -8.703 -13.773 1 98.88 95 THR A O 1
ATOM 725 N N . LYS A 1 96 ? 3.369 -10.812 -14.305 1 98.69 96 LYS A N 1
ATOM 726 C CA . LYS A 1 96 ? 3.094 -10.789 -15.734 1 98.69 96 LYS A CA 1
ATOM 727 C C . LYS A 1 96 ? 2.521 -12.125 -16.203 1 98.69 96 LYS A C 1
ATOM 729 O O . LYS A 1 96 ? 3.238 -13.125 -16.266 1 98.69 96 LYS A O 1
ATOM 734 N N . GLY A 1 97 ? 1.266 -12.055 -16.609 1 97.5 97 GLY A N 1
ATOM 735 C CA . GLY A 1 97 ? 0.625 -13.344 -16.812 1 97.5 97 GLY A CA 1
ATOM 736 C C . GLY A 1 97 ? 0.606 -14.211 -15.578 1 97.5 97 GLY A C 1
ATOM 737 O O . GLY A 1 97 ? 0.128 -13.789 -14.523 1 97.5 97 GLY A O 1
ATOM 738 N N . ARG A 1 98 ? 1.138 -15.453 -15.703 1 98.25 98 ARG A N 1
ATOM 739 C CA . ARG A 1 98 ? 1.156 -16.391 -14.578 1 98.25 98 ARG A CA 1
ATOM 740 C C . ARG A 1 98 ? 2.471 -16.297 -13.812 1 98.25 98 ARG A C 1
ATOM 742 O O . ARG A 1 98 ? 2.66 -16.984 -12.812 1 98.25 98 ARG A O 1
ATOM 749 N N . ASP A 1 99 ? 3.377 -15.406 -14.273 1 98.81 99 ASP A N 1
ATOM 750 C CA . ASP A 1 99 ? 4.703 -15.305 -13.672 1 98.81 99 ASP A CA 1
ATOM 751 C C . ASP A 1 99 ? 4.75 -14.172 -12.648 1 98.81 99 ASP A C 1
ATOM 753 O O . ASP A 1 99 ? 3.971 -13.219 -12.734 1 98.81 99 ASP A O 1
ATOM 757 N N . ALA A 1 100 ? 5.723 -14.352 -11.727 1 98.94 100 ALA A N 1
ATOM 758 C CA . ALA A 1 100 ? 5.891 -13.305 -10.719 1 98.94 100 ALA A CA 1
ATOM 759 C C . ALA A 1 100 ? 7.305 -13.32 -10.141 1 98.94 100 ALA A C 1
ATOM 761 O O . ALA A 1 100 ? 7.996 -14.336 -10.211 1 98.94 100 ALA A O 1
ATOM 762 N N . ASN A 1 101 ? 7.699 -12.203 -9.578 1 98.88 101 ASN A N 1
ATOM 763 C CA . ASN A 1 101 ? 8.945 -12.031 -8.844 1 98.88 101 ASN A CA 1
ATOM 764 C C . ASN A 1 101 ? 8.781 -11.008 -7.715 1 98.88 101 ASN A C 1
ATOM 766 O O . ASN A 1 101 ? 8.062 -10.023 -7.859 1 98.88 101 ASN A O 1
ATOM 770 N N . LEU A 1 102 ? 9.438 -11.305 -6.652 1 98.94 102 LEU A N 1
ATOM 771 C CA . LEU A 1 102 ? 9.555 -10.352 -5.551 1 98.94 102 LEU A CA 1
ATOM 772 C C . LEU A 1 102 ? 10.953 -9.734 -5.512 1 98.94 102 LEU A C 1
ATOM 774 O O . LEU A 1 102 ? 11.953 -10.453 -5.48 1 98.94 102 LEU A O 1
ATOM 778 N N . TYR A 1 103 ? 10.984 -8.43 -5.473 1 98.56 103 TYR A N 1
ATOM 779 C CA . TYR A 1 103 ? 12.258 -7.715 -5.453 1 98.56 103 TYR A CA 1
ATOM 780 C C . TYR A 1 103 ? 12.398 -6.887 -4.184 1 98.56 103 TYR A C 1
ATOM 782 O O . TYR A 1 103 ? 11.398 -6.52 -3.557 1 98.56 103 TYR A O 1
ATOM 790 N N . ASP A 1 104 ? 13.57 -6.695 -3.846 1 98.56 104 ASP A N 1
ATOM 791 C CA . ASP A 1 104 ? 13.984 -5.672 -2.893 1 98.56 104 ASP A CA 1
ATOM 792 C C . ASP A 1 104 ? 14.633 -4.484 -3.607 1 98.56 104 ASP A C 1
ATOM 794 O O . ASP A 1 104 ? 15.758 -4.59 -4.102 1 98.56 104 ASP A O 1
ATOM 798 N N . GLU A 1 105 ? 13.977 -3.334 -3.617 1 96.94 105 GLU A N 1
ATOM 799 C CA . GLU A 1 105 ? 14.375 -2.225 -4.477 1 96.94 105 GLU A CA 1
ATOM 800 C C . GLU A 1 105 ? 15.602 -1.512 -3.928 1 96.94 105 GLU A C 1
ATOM 802 O O . GLU A 1 105 ? 16.219 -0.706 -4.625 1 96.94 105 GLU A O 1
ATOM 807 N N . ILE A 1 106 ? 15.984 -1.82 -2.752 1 96.69 106 ILE A N 1
ATOM 808 C CA . ILE A 1 106 ? 17.141 -1.106 -2.209 1 96.69 106 ILE A CA 1
ATOM 809 C C . ILE A 1 106 ? 18.312 -2.064 -2.064 1 96.69 106 ILE A C 1
ATOM 811 O O . ILE A 1 106 ? 19.344 -1.714 -1.474 1 96.69 106 ILE A O 1
ATOM 815 N N . ALA A 1 107 ? 18.172 -3.324 -2.518 1 96.81 107 ALA A N 1
ATOM 816 C CA . ALA A 1 107 ? 19.234 -4.332 -2.41 1 96.81 107 ALA A CA 1
ATOM 817 C C . ALA A 1 107 ? 20.297 -4.121 -3.477 1 96.81 107 ALA A C 1
ATOM 819 O O . ALA A 1 107 ? 21.375 -4.723 -3.416 1 96.81 107 ALA A O 1
ATOM 820 N N . GLY A 1 108 ? 20.078 -3.207 -4.449 1 94.19 108 GLY A N 1
ATOM 821 C CA . GLY A 1 108 ? 21.031 -2.971 -5.527 1 94.19 108 GLY A CA 1
ATOM 822 C C . GLY A 1 108 ? 20.547 -3.484 -6.871 1 94.19 108 GLY A C 1
ATOM 823 O O . GLY A 1 108 ? 19.734 -4.414 -6.934 1 94.19 108 GLY A O 1
ATOM 824 N N . GLU A 1 109 ? 21 -2.992 -7.957 1 90.81 109 GLU A N 1
ATOM 825 C CA . GLU A 1 109 ? 20.5 -3.242 -9.312 1 90.81 109 GLU A CA 1
ATOM 826 C C . GLU A 1 109 ? 20.766 -4.688 -9.727 1 90.81 109 GLU A C 1
ATOM 828 O O . GLU A 1 109 ? 19.984 -5.258 -10.5 1 90.81 109 GLU A O 1
ATOM 833 N N . ASN A 1 110 ? 21.766 -5.324 -9.227 1 95.06 110 ASN A N 1
ATOM 834 C CA . ASN A 1 110 ? 22.141 -6.668 -9.664 1 95.06 110 ASN A CA 1
ATOM 835 C C . ASN A 1 110 ? 21.75 -7.719 -8.633 1 95.06 110 ASN A C 1
ATOM 837 O O . ASN A 1 110 ? 22.156 -8.875 -8.734 1 95.06 110 ASN A O 1
ATOM 841 N N . ALA A 1 111 ? 21.047 -7.25 -7.68 1 97.44 111 ALA A N 1
ATOM 842 C CA . ALA A 1 111 ? 20.625 -8.211 -6.656 1 97.44 111 ALA A CA 1
ATOM 843 C C . ALA A 1 111 ? 19.594 -9.188 -7.199 1 97.44 111 ALA A C 1
ATOM 845 O O . ALA A 1 111 ? 18.688 -8.797 -7.941 1 97.44 111 ALA A O 1
ATOM 846 N N . PRO A 1 112 ? 19.734 -10.484 -6.867 1 97.31 112 PRO A N 1
ATOM 847 C CA . PRO A 1 112 ? 18.688 -11.422 -7.262 1 97.31 112 PRO A CA 1
ATOM 848 C C . PRO A 1 112 ? 17.344 -11.125 -6.59 1 97.31 112 PRO A C 1
ATOM 850 O O . PRO A 1 112 ? 17.312 -10.461 -5.551 1 97.31 112 PRO A O 1
ATOM 853 N N . PRO A 1 113 ? 16.312 -11.594 -7.176 1 98.38 113 PRO A N 1
ATOM 854 C CA . PRO A 1 113 ? 15.008 -11.406 -6.52 1 98.38 113 PRO A CA 1
ATOM 855 C C . PRO A 1 113 ? 14.914 -12.125 -5.176 1 98.38 113 PRO A C 1
ATOM 857 O O . PRO A 1 113 ? 15.609 -13.125 -4.961 1 98.38 113 PRO A O 1
ATOM 860 N N . VAL A 1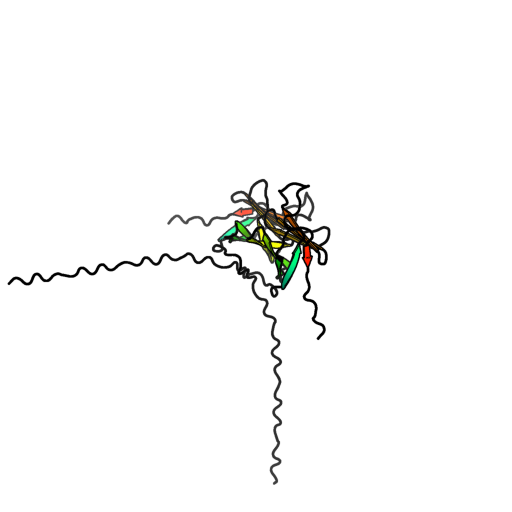 114 ? 14.078 -11.609 -4.336 1 98.75 114 VAL A N 1
ATOM 861 C CA . VAL A 1 114 ? 13.766 -12.258 -3.062 1 98.75 114 VAL A CA 1
ATOM 862 C C . VAL A 1 114 ? 13.031 -13.57 -3.316 1 98.75 114 VAL A C 1
ATOM 864 O O . VAL A 1 114 ? 13.383 -14.602 -2.744 1 98.75 114 VAL A O 1
ATOM 867 N N . LEU A 1 115 ? 11.953 -13.547 -4.109 1 98.81 115 LEU A N 1
ATOM 868 C CA . LEU A 1 115 ? 11.305 -14.688 -4.742 1 98.81 115 LEU A CA 1
ATOM 869 C C . LEU A 1 115 ? 11.422 -14.609 -6.262 1 98.81 115 LEU A C 1
ATOM 871 O O . LEU A 1 115 ? 10.977 -13.633 -6.871 1 98.81 115 LEU A O 1
ATOM 875 N N . GLY A 1 116 ? 12.055 -15.617 -6.84 1 98.69 116 GLY A N 1
ATOM 876 C CA . GLY A 1 116 ? 12.383 -15.547 -8.258 1 98.69 116 GLY A CA 1
ATOM 877 C C . GLY A 1 116 ? 11.773 -16.672 -9.062 1 98.69 116 GLY A C 1
ATOM 878 O O . GLY A 1 116 ? 11.656 -17.797 -8.578 1 98.69 116 GLY A O 1
ATOM 879 N N . ASP A 1 117 ? 11.438 -16.281 -10.344 1 98.69 117 ASP A N 1
ATOM 880 C CA . ASP A 1 117 ? 10.922 -17.266 -11.297 1 98.69 117 ASP A CA 1
ATOM 881 C C . ASP A 1 117 ? 9.727 -18.016 -10.711 1 98.69 117 ASP A C 1
ATOM 883 O O . ASP A 1 117 ? 9.727 -19.25 -10.68 1 98.69 117 ASP A O 1
ATOM 887 N N . CYS A 1 118 ? 8.875 -17.266 -10.242 1 98.88 118 CYS A N 1
ATOM 888 C CA . CYS A 1 118 ? 7.645 -17.844 -9.719 1 98.88 118 CYS A CA 1
ATOM 889 C C . CYS A 1 118 ? 6.617 -18.047 -10.828 1 98.88 118 CYS A C 1
ATOM 891 O O . CYS A 1 118 ? 6.535 -17.234 -11.75 1 98.88 118 CYS A O 1
ATOM 893 N N . SER A 1 119 ? 5.809 -19.078 -10.711 1 98.81 119 SER A N 1
ATOM 894 C CA . SER A 1 119 ? 4.719 -19.344 -11.641 1 98.81 119 SER A CA 1
ATOM 895 C C . SER A 1 119 ? 3.494 -19.891 -10.914 1 98.81 119 SER A C 1
ATOM 897 O O . SER A 1 119 ? 3.619 -20.719 -10.016 1 98.81 119 SER A O 1
ATOM 899 N N . GLU A 1 120 ? 2.357 -19.359 -11.289 1 98.5 120 GLU A N 1
ATOM 900 C CA . GLU A 1 120 ? 1.1 -19.828 -10.719 1 98.5 120 GLU A CA 1
ATOM 901 C C . GLU A 1 120 ? 0.909 -21.328 -10.961 1 98.5 120 GLU A C 1
ATOM 903 O O . GLU A 1 120 ? 1.162 -21.812 -12.07 1 98.5 120 GLU A O 1
ATOM 908 N N . ILE A 1 121 ? 0.435 -21.984 -9.867 1 94.75 121 ILE A N 1
ATOM 909 C CA . ILE A 1 121 ? 0.137 -23.406 -10.055 1 94.75 121 ILE A CA 1
ATOM 910 C C . ILE A 1 121 ? -1.372 -23.625 -9.992 1 94.75 121 ILE A C 1
ATOM 912 O O . ILE A 1 121 ? -2.041 -23.125 -9.086 1 94.75 121 ILE A O 1
ATOM 916 N N . ARG A 1 122 ? -2.045 -23.672 -11.109 1 82.75 122 ARG A N 1
ATOM 917 C CA . ARG A 1 122 ? -3.484 -23.906 -11.164 1 82.75 122 ARG A CA 1
ATOM 918 C C . ARG A 1 122 ? -3.816 -25.359 -10.883 1 82.75 122 ARG A C 1
ATOM 920 O O . ARG A 1 122 ? -3.061 -26.266 -11.258 1 82.75 122 ARG A O 1
ATOM 927 N N . LYS A 1 123 ? -4.781 -25.484 -9.836 1 67.19 123 LYS A N 1
ATOM 928 C CA . LYS A 1 123 ? -5.23 -26.859 -9.625 1 67.19 123 LYS A CA 1
ATOM 929 C C . LYS A 1 123 ? -5.727 -27.469 -10.93 1 67.19 123 LYS A C 1
ATOM 931 O O . LYS A 1 123 ? -6.445 -26.828 -11.695 1 67.19 123 LYS A O 1
ATOM 936 N N . LYS A 1 124 ? -4.996 -28.469 -11.445 1 59.5 124 LYS A N 1
ATOM 937 C CA . LYS A 1 124 ? -5.492 -29.297 -12.539 1 59.5 124 LYS A CA 1
ATOM 938 C C . LYS A 1 124 ? -6.988 -29.562 -12.383 1 59.5 124 LYS A C 1
ATOM 940 O O . LYS A 1 124 ? -7.453 -29.922 -11.297 1 59.5 124 LYS A O 1
ATOM 945 N N . ARG A 1 125 ? -7.832 -28.844 -13.109 1 52.78 125 ARG A N 1
ATOM 946 C CA . ARG A 1 125 ? -9.195 -29.359 -13.188 1 52.78 125 ARG A CA 1
ATOM 947 C C . ARG A 1 125 ? -9.188 -30.875 -13.289 1 52.78 125 ARG A C 1
ATOM 949 O O . ARG A 1 125 ? -8.562 -31.453 -14.18 1 52.78 125 ARG A O 1
ATOM 956 N N . GLY A 1 126 ? -9.117 -31.531 -12.234 1 44.47 126 GLY A N 1
ATOM 957 C CA . GLY A 1 126 ? -9.328 -32.969 -12.383 1 44.47 126 GLY A CA 1
ATOM 958 C C . GLY A 1 126 ? -10.352 -33.312 -13.445 1 44.47 126 GLY A C 1
ATOM 959 O O . GLY A 1 126 ? -11.32 -32.562 -13.648 1 44.47 126 GLY A O 1
ATOM 960 N N . ASN A 1 127 ? -9.938 -33.969 -14.633 1 48.72 127 ASN A N 1
ATOM 961 C CA . ASN A 1 127 ? -10.891 -34.688 -15.477 1 48.72 127 ASN A CA 1
ATOM 962 C C . ASN A 1 127 ? -11.914 -35.469 -14.633 1 48.72 127 ASN A C 1
ATOM 964 O O . ASN A 1 127 ? -11.555 -36.375 -13.883 1 48.72 127 ASN A O 1
ATOM 968 N N . GLY A 1 128 ? -12.844 -34.938 -13.945 1 33.88 128 GLY A N 1
ATOM 969 C CA . GLY A 1 128 ? -13.961 -35.875 -13.766 1 33.88 128 GLY A CA 1
ATOM 970 C C . GLY A 1 128 ? -14.445 -36.469 -15.07 1 33.88 128 GLY A C 1
ATOM 971 O O . GLY A 1 128 ? -14.234 -35.906 -16.141 1 33.88 128 GLY A O 1
ATOM 972 N N . MET B 1 1 ? -78.562 -22.75 -12.648 1 34.31 1 MET B N 1
ATOM 973 C CA . MET B 1 1 ? -77.75 -21.688 -12.016 1 34.31 1 MET B CA 1
ATOM 974 C C . MET B 1 1 ? -76.375 -22.172 -11.664 1 34.31 1 MET B C 1
ATOM 976 O O . MET B 1 1 ? -76.188 -22.859 -10.648 1 34.31 1 MET B O 1
ATOM 980 N N . ASN B 1 2 ? -75.562 -22.656 -12.727 1 40.91 2 ASN B N 1
ATOM 981 C CA . ASN B 1 2 ? -74.188 -23.234 -12.805 1 40.91 2 ASN B CA 1
ATOM 982 C C . ASN B 1 2 ? -73.188 -22.297 -12.227 1 40.91 2 ASN B C 1
ATOM 984 O O . ASN B 1 2 ? -73 -21.172 -12.703 1 40.91 2 ASN B O 1
ATOM 988 N N . LYS B 1 3 ? -73 -22.266 -10.859 1 42.62 3 LYS B N 1
ATOM 989 C CA . LYS B 1 3 ? -72 -21.547 -10.109 1 42.62 3 LYS B CA 1
ATOM 990 C C . LYS B 1 3 ? -70.625 -21.875 -10.625 1 42.62 3 LYS B C 1
ATOM 992 O O . LYS B 1 3 ? -70.188 -23.047 -10.617 1 42.62 3 LYS B O 1
ATOM 997 N N . LYS B 1 4 ? -70.188 -21.25 -11.766 1 46.72 4 LYS B N 1
ATOM 998 C CA . LYS B 1 4 ? -68.75 -21.297 -12.227 1 46.72 4 LYS B CA 1
ATOM 999 C C . LYS B 1 4 ? -67.812 -20.938 -11.109 1 46.72 4 LYS B C 1
ATOM 1001 O O . LYS B 1 4 ? -68 -19.922 -10.43 1 46.72 4 LYS B O 1
ATOM 1006 N N . THR B 1 5 ? -67.375 -21.938 -10.312 1 50.78 5 THR B N 1
ATOM 1007 C CA . THR B 1 5 ? -66.25 -21.797 -9.328 1 50.78 5 THR B CA 1
ATOM 1008 C C . THR B 1 5 ? -65.062 -21.156 -9.953 1 50.78 5 THR B C 1
ATOM 1010 O O . THR B 1 5 ? -64.562 -21.625 -10.984 1 50.78 5 THR B O 1
ATOM 1013 N N . LEU B 1 6 ? -64.938 -19.844 -9.992 1 52.12 6 LEU B N 1
ATOM 1014 C CA . LEU B 1 6 ? -63.719 -19.094 -10.367 1 52.12 6 LEU B CA 1
ATOM 1015 C C . LEU B 1 6 ? -62.531 -19.516 -9.516 1 52.12 6 LEU B C 1
ATOM 1017 O O . LEU B 1 6 ? -62.594 -19.469 -8.281 1 52.12 6 LEU B O 1
ATOM 1021 N N . THR B 1 7 ? -61.812 -20.641 -9.914 1 53.06 7 THR B N 1
ATOM 1022 C CA . THR B 1 7 ? -60.562 -21.016 -9.32 1 53.06 7 THR B CA 1
ATOM 1023 C C . THR B 1 7 ? -59.562 -19.875 -9.398 1 53.06 7 THR B C 1
ATOM 1025 O O . THR B 1 7 ? -59.281 -19.344 -10.484 1 53.06 7 THR B O 1
ATOM 1028 N N . ALA B 1 8 ? -59.375 -19.016 -8.367 1 50.09 8 ALA B N 1
ATOM 1029 C CA . ALA B 1 8 ? -58.375 -17.984 -8.18 1 50.09 8 ALA B CA 1
ATOM 1030 C C . ALA B 1 8 ? -56.969 -18.562 -8.281 1 50.09 8 ALA B C 1
ATOM 1032 O O . ALA B 1 8 ? -56.625 -19.516 -7.574 1 50.09 8 ALA B O 1
ATOM 1033 N N . ILE B 1 9 ? -56.375 -18.594 -9.523 1 52.41 9 ILE B N 1
ATOM 1034 C CA . ILE B 1 9 ? -54.969 -18.938 -9.711 1 52.41 9 ILE B CA 1
ATOM 1035 C C . ILE B 1 9 ? -54.094 -17.953 -8.961 1 52.41 9 ILE B C 1
ATOM 1037 O O . ILE B 1 9 ? -54.125 -16.75 -9.227 1 52.41 9 ILE B O 1
ATOM 1041 N N . GLY B 1 10 ? -53.75 -18.219 -7.699 1 47.69 10 GLY B N 1
ATOM 1042 C CA . GLY B 1 10 ? -52.812 -17.422 -6.934 1 47.69 10 GLY B CA 1
ATOM 1043 C C . GLY B 1 10 ? -51.406 -17.375 -7.559 1 47.69 10 GLY B C 1
ATOM 1044 O O . GLY B 1 10 ? -50.844 -18.422 -7.871 1 47.69 10 GLY B O 1
ATOM 1045 N N . ILE B 1 11 ? -51.094 -16.297 -8.328 1 52.22 11 ILE B N 1
ATOM 1046 C CA . ILE B 1 11 ? -49.75 -16.062 -8.867 1 52.22 11 ILE B CA 1
ATOM 1047 C C . ILE B 1 11 ? -48.75 -15.961 -7.73 1 52.22 11 ILE B C 1
ATOM 1049 O O . ILE B 1 11 ? -48.844 -15.078 -6.879 1 52.22 11 ILE B O 1
ATOM 1053 N N . ALA B 1 12 ? -48.094 -17.062 -7.262 1 52.03 12 ALA B N 1
ATOM 1054 C CA . ALA B 1 12 ? -46.938 -17.016 -6.371 1 52.03 12 ALA B CA 1
ATOM 1055 C C . ALA B 1 12 ? -45.812 -16.203 -6.992 1 52.03 12 ALA B C 1
ATOM 1057 O O . ALA B 1 12 ? -45.281 -16.594 -8.031 1 52.03 12 ALA B O 1
ATOM 1058 N N . GLY B 1 13 ? -45.812 -14.883 -6.844 1 49.5 13 GLY B N 1
ATOM 1059 C CA . GLY B 1 13 ? -44.656 -14.055 -7.223 1 49.5 13 GLY B CA 1
ATOM 1060 C C . GLY B 1 13 ? -43.344 -14.523 -6.613 1 49.5 13 GLY B C 1
ATOM 1061 O O . GLY B 1 13 ? -43.219 -14.578 -5.391 1 49.5 13 GLY B O 1
ATOM 1062 N N . LEU B 1 14 ? -42.531 -15.336 -7.281 1 51.69 14 LEU B N 1
ATOM 1063 C CA . LEU B 1 14 ? -41.156 -15.688 -6.883 1 51.69 14 LEU B CA 1
ATOM 1064 C C . LEU B 1 14 ? -40.312 -14.43 -6.691 1 51.69 14 LEU B C 1
ATOM 1066 O O . LEU B 1 14 ? -40.031 -13.719 -7.656 1 51.69 14 LEU B O 1
ATOM 1070 N N . CYS B 1 15 ? -40.375 -13.773 -5.555 1 49.5 15 CYS B N 1
ATOM 1071 C CA . CYS B 1 15 ? -39.375 -12.75 -5.23 1 49.5 15 CYS B CA 1
ATOM 1072 C C . CYS B 1 15 ? -37.969 -13.297 -5.371 1 49.5 15 CYS B C 1
ATOM 1074 O O . CYS B 1 15 ? -37.562 -14.203 -4.633 1 49.5 15 CYS B O 1
ATOM 1076 N N . ALA B 1 16 ? -37.281 -13.297 -6.52 1 51.03 16 ALA B N 1
ATOM 1077 C CA . ALA B 1 16 ? -35.844 -13.539 -6.668 1 51.03 16 ALA B CA 1
ATOM 1078 C C . ALA B 1 16 ? -35.062 -12.688 -5.691 1 51.03 16 ALA B C 1
ATOM 1080 O O . ALA B 1 16 ? -35.094 -11.461 -5.742 1 51.03 16 ALA B O 1
ATOM 1081 N N . ALA B 1 17 ? -34.625 -13.141 -4.543 1 50.72 17 ALA B N 1
ATOM 1082 C CA . ALA B 1 17 ? -33.625 -12.523 -3.686 1 50.72 17 ALA B CA 1
ATOM 1083 C C . ALA B 1 17 ? -32.344 -12.242 -4.461 1 50.72 17 ALA B C 1
ATOM 1085 O O . ALA B 1 17 ? -31.641 -13.172 -4.867 1 50.72 17 ALA B O 1
ATOM 1086 N N . ALA B 1 18 ? -32.219 -11.227 -5.266 1 52.34 18 ALA B N 1
ATOM 1087 C CA . ALA B 1 18 ? -30.906 -10.805 -5.734 1 52.34 18 ALA B CA 1
ATOM 1088 C C . ALA B 1 18 ? -29.906 -10.719 -4.578 1 52.34 18 ALA B C 1
ATOM 1090 O O . ALA B 1 18 ? -30.109 -9.945 -3.637 1 52.34 18 ALA B O 1
ATOM 1091 N N . SER B 1 19 ? -29.141 -11.719 -4.328 1 50.44 19 SER B N 1
ATOM 1092 C CA . SER B 1 19 ? -28.047 -11.586 -3.381 1 50.44 19 SER B CA 1
ATOM 1093 C C . SER B 1 19 ? -27.203 -10.352 -3.686 1 50.44 19 SER B C 1
ATOM 1095 O O . SER B 1 19 ? -26.484 -10.32 -4.684 1 50.44 19 SER B O 1
ATOM 1097 N N . ALA B 1 20 ? -27.594 -9.195 -3.363 1 49.09 20 ALA B N 1
ATOM 1098 C CA . ALA B 1 20 ? -26.656 -8.078 -3.412 1 49.09 20 ALA B CA 1
ATOM 1099 C C . ALA B 1 20 ? -25.266 -8.5 -2.936 1 49.09 20 ALA B C 1
ATOM 1101 O O . ALA B 1 20 ? -25.109 -9.031 -1.831 1 49.09 20 ALA B O 1
ATOM 1102 N N . ALA B 1 21 ? -24.453 -9.031 -3.857 1 53.44 21 ALA B N 1
ATOM 1103 C CA . ALA B 1 21 ? -23.062 -9.227 -3.453 1 53.44 21 ALA B CA 1
ATOM 1104 C C . ALA B 1 21 ? -22.594 -8.102 -2.533 1 53.44 21 ALA B C 1
ATOM 1106 O O . ALA B 1 21 ? -22.516 -6.941 -2.953 1 53.44 21 ALA B O 1
ATOM 1107 N N . HIS B 1 22 ? -23 -8.07 -1.302 1 57.72 22 HIS B N 1
ATOM 1108 C CA . HIS B 1 22 ? -22.594 -7.098 -0.291 1 57.72 22 HIS B CA 1
ATOM 1109 C C . HIS B 1 22 ? -21.109 -6.809 -0.374 1 57.72 22 HIS B C 1
ATOM 1111 O O . HIS B 1 22 ? -20.281 -7.73 -0.391 1 57.72 22 HIS B O 1
ATOM 1117 N N . ALA B 1 23 ? -20.688 -5.773 -0.991 1 64.94 23 ALA B N 1
ATOM 1118 C CA . ALA B 1 23 ? -19.312 -5.293 -0.936 1 64.94 23 ALA B CA 1
ATOM 1119 C C . ALA B 1 23 ? -18.797 -5.273 0.5 1 64.94 23 ALA B C 1
ATOM 1121 O O . ALA B 1 23 ? -19.469 -4.762 1.399 1 64.94 23 ALA B O 1
ATOM 1122 N N . ALA B 1 24 ? -17.891 -6.23 0.766 1 85.75 24 ALA B N 1
ATOM 1123 C CA . ALA B 1 24 ? -17.312 -6.281 2.105 1 85.75 24 ALA B CA 1
ATOM 1124 C C . ALA B 1 24 ? -16.172 -5.281 2.248 1 85.75 24 ALA B C 1
ATOM 1126 O O . ALA B 1 24 ? -15.539 -4.906 1.258 1 85.75 24 ALA B O 1
ATOM 1127 N N . ARG B 1 25 ? -16.016 -4.664 3.469 1 93.75 25 ARG B N 1
ATOM 1128 C CA . ARG B 1 25 ? -14.922 -3.754 3.824 1 93.75 25 ARG B CA 1
ATOM 1129 C C . ARG B 1 25 ? -13.57 -4.449 3.727 1 93.75 25 ARG B C 1
ATOM 1131 O O . ARG B 1 25 ? -13.469 -5.652 3.975 1 93.75 25 ARG B O 1
ATOM 1138 N N . LEU B 1 26 ? -12.609 -3.73 3.34 1 97.25 26 LEU B N 1
ATOM 1139 C CA . LEU B 1 26 ? -11.266 -4.293 3.311 1 97.25 26 LEU B CA 1
ATOM 1140 C C . LEU B 1 26 ? -10.805 -4.668 4.715 1 97.25 26 LEU B C 1
ATOM 1142 O O . LEU B 1 26 ? -10.641 -3.795 5.57 1 97.25 26 LEU B O 1
ATOM 1146 N N . THR B 1 27 ? -10.656 -5.922 4.918 1 96.5 27 THR B N 1
ATOM 1147 C CA . THR B 1 27 ? -10.125 -6.465 6.164 1 96.5 27 THR B CA 1
ATOM 1148 C C . THR B 1 27 ? -8.969 -7.414 5.891 1 96.5 27 THR B C 1
ATOM 1150 O O . THR B 1 27 ? -9.117 -8.391 5.152 1 96.5 27 THR B O 1
ATOM 1153 N N . VAL B 1 28 ? -7.844 -7.074 6.387 1 97.56 28 VAL B N 1
ATOM 1154 C CA . VAL B 1 28 ? -6.664 -7.934 6.297 1 97.56 28 VAL B CA 1
ATOM 1155 C C . VAL B 1 28 ? -6.398 -8.586 7.652 1 97.56 28 VAL B C 1
ATOM 1157 O O . VAL B 1 28 ? -5.734 -7.996 8.508 1 97.56 28 VAL B O 1
ATOM 1160 N N . GLU B 1 29 ? -6.785 -9.805 7.801 1 95.94 29 GLU B N 1
ATOM 1161 C CA . GLU B 1 29 ? -6.82 -10.484 9.094 1 95.94 29 GLU B CA 1
ATOM 1162 C C . GLU B 1 29 ? -5.41 -10.82 9.578 1 95.94 29 GLU B C 1
ATOM 1164 O O . GLU B 1 29 ? -5.176 -10.938 10.781 1 95.94 29 GLU B O 1
ATOM 1169 N N . GLU B 1 30 ? -4.5 -10.922 8.672 1 96.94 30 GLU B N 1
ATOM 1170 C CA . GLU B 1 30 ? -3.146 -11.359 9 1 96.94 30 GLU B CA 1
ATOM 1171 C C . GLU B 1 30 ? -2.314 -10.203 9.555 1 96.94 30 GLU B C 1
ATOM 1173 O O . GLU B 1 30 ? -1.22 -10.422 10.078 1 96.94 30 GLU B O 1
ATOM 1178 N N . ILE B 1 31 ? -2.863 -8.977 9.469 1 97.56 31 ILE B N 1
ATOM 1179 C CA . ILE B 1 31 ? -2.094 -7.812 9.891 1 97.56 31 ILE B CA 1
ATOM 1180 C C . ILE B 1 31 ? -2.766 -7.164 11.102 1 97.56 31 ILE B C 1
ATOM 1182 O O . ILE B 1 31 ? -3.861 -6.605 10.984 1 97.56 31 ILE B O 1
ATOM 1186 N N . ASP B 1 32 ? -2.053 -7.254 12.203 1 96.94 32 ASP B N 1
ATOM 1187 C CA . ASP B 1 32 ? -2.451 -6.477 13.375 1 96.94 32 ASP B CA 1
ATOM 1188 C C . ASP B 1 32 ? -2.062 -5.008 13.211 1 96.94 32 ASP B C 1
ATOM 1190 O O . ASP B 1 32 ? -0.956 -4.699 12.766 1 96.94 32 ASP B O 1
ATOM 1194 N N . ALA B 1 33 ? -3.021 -4.145 13.508 1 96.88 33 ALA B N 1
ATOM 1195 C CA . ALA B 1 33 ? -2.74 -2.713 13.43 1 96.88 33 ALA B CA 1
ATOM 1196 C C . ALA B 1 33 ? -3.156 -2 14.711 1 96.88 33 ALA B C 1
ATOM 1198 O O . ALA B 1 33 ? -4.129 -2.393 15.359 1 96.88 33 ALA B O 1
ATOM 1199 N N . ASP B 1 34 ? -2.371 -0.963 15.047 1 95.94 34 ASP B N 1
ATOM 1200 C CA . ASP B 1 34 ? -2.773 -0.079 16.141 1 95.94 34 ASP B CA 1
ATOM 1201 C C . ASP B 1 34 ? -4.062 0.667 15.789 1 95.94 34 ASP B C 1
ATOM 1203 O O . ASP B 1 34 ? -4.559 0.571 14.672 1 95.94 34 ASP B O 1
ATOM 1207 N N . ALA B 1 35 ? -4.508 1.293 16.812 1 94.88 35 ALA B N 1
ATOM 1208 C CA . ALA B 1 35 ? -5.695 2.119 16.609 1 94.88 35 ALA B CA 1
ATOM 1209 C C . ALA B 1 35 ? -5.441 3.182 15.539 1 94.88 35 ALA B C 1
ATOM 1211 O O . ALA B 1 35 ? -4.344 3.736 15.461 1 94.88 35 ALA B O 1
ATOM 1212 N N . ARG B 1 36 ? -6.449 3.477 14.82 1 96.56 36 ARG B N 1
ATOM 1213 C CA . ARG B 1 36 ? -6.453 4.523 13.805 1 96.56 36 ARG B CA 1
ATOM 1214 C C . ARG B 1 36 ? -6.129 5.883 14.414 1 96.56 36 ARG B C 1
ATOM 1216 O O . ARG B 1 36 ? -6.68 6.246 15.453 1 96.56 36 ARG B O 1
ATOM 1223 N N . ASP B 1 37 ? -5.188 6.656 13.859 1 97.44 37 ASP B N 1
ATOM 1224 C CA . ASP B 1 37 ? -4.875 8.031 14.227 1 97.44 37 ASP B CA 1
ATOM 1225 C C . ASP B 1 37 ? -5.219 8.992 13.094 1 97.44 37 ASP B C 1
ATOM 1227 O O . ASP B 1 37 ? -4.633 8.922 12.008 1 97.44 37 ASP B O 1
ATOM 1231 N N . THR B 1 38 ? -6.109 9.898 13.344 1 98.25 38 THR B N 1
ATOM 1232 C CA . THR B 1 38 ? -6.527 10.82 12.297 1 98.25 38 THR B CA 1
ATOM 1233 C C . THR B 1 38 ? -5.895 12.195 12.508 1 98.25 38 THR B C 1
ATOM 1235 O O . THR B 1 38 ? -5.984 12.766 13.594 1 98.25 38 THR B O 1
ATOM 1238 N N . VAL B 1 39 ? -5.262 12.719 11.484 1 98.69 39 VAL B N 1
ATOM 1239 C CA . VAL B 1 39 ? -4.633 14.039 11.477 1 98.69 39 VAL B CA 1
ATOM 1240 C C . VAL B 1 39 ? -5.355 14.945 10.484 1 98.69 39 VAL B C 1
ATOM 1242 O O . VAL B 1 39 ? -5.695 14.523 9.383 1 98.69 39 VAL B O 1
ATOM 1245 N N . VAL B 1 40 ? -5.602 16.156 10.898 1 98.81 40 VAL B N 1
ATOM 1246 C CA . VAL B 1 40 ? -6.273 17.125 10.031 1 98.81 40 VAL B CA 1
ATOM 1247 C C . VAL B 1 40 ? -5.258 18.125 9.484 1 98.81 40 VAL B C 1
ATOM 1249 O O . VAL B 1 40 ? -4.434 18.656 10.234 1 98.81 40 VAL B O 1
ATOM 1252 N N . TYR B 1 41 ? -5.332 18.359 8.195 1 98.81 41 TYR B N 1
ATOM 1253 C CA . TYR B 1 41 ? -4.434 19.281 7.52 1 98.81 41 TYR B CA 1
ATOM 1254 C C . TYR B 1 41 ? -5.207 20.438 6.887 1 98.81 41 TYR B C 1
ATOM 1256 O O . TYR B 1 41 ? -6.352 20.266 6.461 1 98.81 41 TYR B O 1
ATOM 1264 N N . ARG B 1 42 ? -4.547 21.562 6.848 1 98.75 42 ARG B N 1
ATOM 1265 C CA . ARG B 1 42 ? -4.922 22.641 5.938 1 98.75 42 ARG B CA 1
ATOM 1266 C C . ARG B 1 42 ? -3.936 22.734 4.781 1 98.75 42 ARG B C 1
ATOM 1268 O O . ARG B 1 42 ? -2.721 22.688 4.984 1 98.75 42 ARG B O 1
ATOM 1275 N N . CYS B 1 43 ? -4.562 22.859 3.645 1 98.75 43 CYS B N 1
ATOM 1276 C CA . CYS B 1 43 ? -3.734 22.969 2.445 1 98.75 43 CYS B CA 1
ATOM 1277 C C . CYS B 1 43 ? -3.988 24.266 1.709 1 98.75 43 CYS B C 1
ATOM 1279 O O . CYS B 1 43 ? -5.109 24.781 1.713 1 98.75 43 CYS B O 1
ATOM 1281 N N . ALA B 1 44 ? -3.018 24.719 1.03 1 98.69 44 ALA B N 1
ATOM 1282 C CA . ALA B 1 44 ? -3.113 26.016 0.354 1 98.69 44 ALA B CA 1
ATOM 1283 C C . ALA B 1 44 ? -4.121 25.953 -0.79 1 98.69 44 ALA B C 1
ATOM 1285 O O . ALA B 1 44 ? -4.816 26.938 -1.062 1 98.69 44 ALA B O 1
ATOM 1286 N N . ASN B 1 45 ? -4.246 24.828 -1.439 1 98.31 45 ASN B N 1
ATOM 1287 C CA . ASN B 1 45 ? -5.07 24.75 -2.643 1 98.31 45 ASN B CA 1
ATOM 1288 C C . ASN B 1 45 ? -6.355 23.969 -2.395 1 98.31 45 ASN B C 1
ATOM 1290 O O . ASN B 1 45 ? -6.977 23.484 -3.336 1 98.31 45 ASN B O 1
ATOM 1294 N N . GLU B 1 46 ? -6.688 23.688 -1.236 1 97.81 46 GLU B N 1
ATOM 1295 C CA . GLU B 1 46 ? -7.91 23.016 -0.811 1 97.81 46 GLU B CA 1
ATOM 1296 C C . GLU B 1 46 ? -8.602 23.781 0.318 1 97.81 46 GLU B C 1
ATOM 1298 O O . GLU B 1 46 ? -8.047 23.906 1.415 1 97.81 46 GLU B O 1
ATOM 1303 N N . PRO B 1 47 ? -9.797 24.297 0.073 1 97 47 PRO B N 1
ATOM 1304 C CA . PRO B 1 47 ? -10.445 25.141 1.073 1 97 47 PRO B CA 1
ATOM 1305 C C . PRO B 1 47 ? -10.891 24.359 2.311 1 97 47 PRO B C 1
ATOM 1307 O O . PRO B 1 47 ? -10.859 24.891 3.422 1 97 47 PRO B O 1
ATOM 1310 N N . LYS B 1 48 ? -11.273 23.125 2.109 1 97.12 48 LYS B N 1
ATOM 1311 C CA . LYS B 1 48 ? -11.734 22.328 3.234 1 97.12 48 LYS B CA 1
ATOM 1312 C C . LYS B 1 48 ? -10.57 21.578 3.889 1 97.12 48 LYS B C 1
ATOM 1314 O O . LYS B 1 48 ? -9.609 21.203 3.215 1 97.12 48 LYS B O 1
ATOM 1319 N N . PRO B 1 49 ? -10.688 21.344 5.188 1 98.19 49 PRO B N 1
ATOM 1320 C CA . PRO B 1 49 ? -9.68 20.531 5.848 1 98.19 49 PRO B CA 1
ATOM 1321 C C . PRO B 1 49 ? -9.578 19.125 5.25 1 98.19 49 PRO B C 1
ATOM 1323 O O . PRO B 1 49 ? -10.586 18.562 4.805 1 98.19 49 PRO B O 1
ATOM 1326 N N . VAL B 1 50 ? -8.367 18.656 5.227 1 98.75 50 VAL B N 1
ATOM 1327 C CA . VAL B 1 50 ? -8.094 17.312 4.73 1 98.75 50 VAL B CA 1
ATOM 1328 C C . VAL B 1 50 ? -7.812 16.375 5.906 1 98.75 50 VAL B C 1
ATOM 1330 O O . VAL B 1 50 ? -6.883 16.594 6.684 1 98.75 50 VAL B O 1
ATOM 1333 N N . ARG B 1 51 ? -8.586 15.336 6.074 1 98.75 51 ARG B N 1
ATOM 1334 C CA . ARG B 1 51 ? -8.398 14.359 7.145 1 98.75 51 ARG B CA 1
ATOM 1335 C C . ARG B 1 51 ? -7.688 13.109 6.625 1 98.75 51 ARG B C 1
ATOM 1337 O O . ARG B 1 51 ? -8.156 12.461 5.688 1 98.75 51 ARG B O 1
ATOM 1344 N N . VAL B 1 52 ? -6.57 12.875 7.203 1 98.94 52 VAL B N 1
ATOM 1345 C CA . VAL B 1 52 ? -5.793 11.688 6.855 1 98.94 52 VAL B CA 1
ATOM 1346 C C . VAL B 1 52 ? -5.707 10.758 8.055 1 98.94 52 VAL B C 1
ATOM 1348 O O . VAL B 1 52 ? -5.402 11.188 9.172 1 98.94 52 VAL B O 1
ATOM 1351 N N . SER B 1 53 ? -6.059 9.5 7.836 1 98.81 53 SER B N 1
ATOM 1352 C CA . SER B 1 53 ? -5.941 8.492 8.883 1 98.81 53 SER B CA 1
ATOM 1353 C C . SER B 1 53 ? -4.695 7.633 8.688 1 98.81 53 SER B C 1
ATOM 1355 O O . SER B 1 53 ? -4.367 7.258 7.562 1 98.81 53 SER B O 1
ATOM 1357 N N . TYR B 1 54 ? -4.078 7.375 9.781 1 98.75 54 TYR B N 1
ATOM 1358 C CA . TYR B 1 54 ? -2.846 6.59 9.773 1 98.75 54 TYR B CA 1
ATOM 1359 C C . TYR B 1 54 ? -2.986 5.348 10.641 1 98.75 54 TYR B C 1
ATOM 1361 O O . TYR B 1 54 ? -3.672 5.371 11.664 1 98.75 54 TYR B O 1
ATOM 1369 N N . TRP B 1 55 ? -2.332 4.27 10.227 1 98.5 55 TRP B N 1
ATOM 1370 C CA . TRP B 1 55 ? -2.139 3.066 11.031 1 98.5 55 TRP B CA 1
ATOM 1371 C C . TRP B 1 55 ? -0.665 2.68 11.086 1 98.5 55 TRP B C 1
ATOM 1373 O O . TRP B 1 55 ? 0.048 2.779 10.086 1 98.5 55 TRP B O 1
ATOM 1383 N N . ARG B 1 56 ? -0.253 2.268 12.234 1 98.25 56 ARG B N 1
ATOM 1384 C CA . ARG B 1 56 ? 0.968 1.479 12.375 1 98.25 56 ARG B CA 1
ATOM 1385 C C . ARG B 1 56 ? 0.647 0.001 12.57 1 98.25 56 ARG B C 1
ATOM 1387 O O . ARG B 1 56 ? -0.223 -0.35 13.367 1 98.25 56 ARG B O 1
ATOM 1394 N N . ALA B 1 57 ? 1.347 -0.826 11.891 1 98.12 57 ALA B N 1
ATOM 1395 C CA . ALA B 1 57 ? 1.058 -2.256 11.938 1 98.12 57 ALA B CA 1
ATOM 1396 C C . ALA B 1 57 ? 2.166 -3.02 12.656 1 98.12 57 ALA B C 1
ATOM 1398 O O . ALA B 1 57 ? 3.312 -2.568 12.695 1 98.12 57 ALA B O 1
ATOM 1399 N N . GLY B 1 58 ? 1.78 -4.172 13.195 1 96.5 58 GLY B N 1
ATOM 1400 C CA . GLY B 1 58 ? 2.713 -5.012 13.93 1 96.5 58 GLY B CA 1
ATOM 1401 C C . GLY B 1 58 ? 3.785 -5.625 13.055 1 96.5 58 GLY B C 1
ATOM 1402 O O . GLY B 1 58 ? 4.832 -6.051 13.547 1 96.5 58 GLY B O 1
ATOM 1403 N N . ASN B 1 59 ? 3.607 -5.672 11.797 1 97.62 59 ASN B N 1
ATOM 1404 C CA . ASN B 1 59 ? 4.574 -6.246 10.867 1 97.62 59 ASN B CA 1
ATOM 1405 C C . ASN B 1 59 ? 5.59 -5.203 10.406 1 97.62 59 ASN B C 1
ATOM 1407 O O . ASN B 1 59 ? 6.359 -5.449 9.469 1 97.62 59 ASN B O 1
ATOM 1411 N N . GLY B 1 60 ? 5.488 -4.008 10.93 1 97.19 60 GLY B N 1
ATOM 1412 C CA . GLY B 1 60 ? 6.453 -2.961 10.617 1 97.19 60 GLY B CA 1
ATOM 1413 C C . GLY B 1 60 ? 5.961 -1.993 9.562 1 97.19 60 GLY B C 1
ATOM 1414 O O . GLY B 1 60 ? 6.617 -0.989 9.273 1 97.19 60 GLY B O 1
ATOM 1415 N N . GLN B 1 61 ? 4.801 -2.229 8.969 1 98.56 61 GLN B N 1
ATOM 1416 C CA . GLN B 1 61 ? 4.258 -1.337 7.949 1 98.56 61 GLN B CA 1
ATOM 1417 C C . GLN B 1 61 ? 3.492 -0.179 8.586 1 98.56 61 GLN B C 1
ATOM 1419 O O . GLN B 1 61 ? 3.082 -0.259 9.742 1 98.56 61 GLN B O 1
ATOM 1424 N N . SER B 1 62 ? 3.303 0.836 7.863 1 98.75 62 SER B N 1
ATOM 1425 C CA . SER B 1 62 ? 2.375 1.919 8.172 1 98.75 62 SER B CA 1
ATOM 1426 C C . SER B 1 62 ? 1.518 2.275 6.965 1 98.75 62 SER B C 1
ATOM 1428 O O . SER B 1 62 ? 1.902 2.008 5.824 1 98.75 62 SER B O 1
ATOM 1430 N N . PHE B 1 63 ? 0.362 2.754 7.262 1 98.94 63 PHE B N 1
ATOM 1431 C CA . PHE B 1 63 ? -0.62 3.059 6.227 1 98.94 63 PHE B CA 1
ATOM 1432 C C . PHE B 1 63 ? -1.185 4.461 6.414 1 98.94 63 PHE B C 1
ATOM 1434 O O . PHE B 1 63 ? -1.222 4.98 7.531 1 98.94 63 PHE B O 1
ATOM 1441 N N . ALA B 1 64 ? -1.594 5.055 5.305 1 99 64 ALA B N 1
ATOM 1442 C CA . ALA B 1 64 ? -2.324 6.316 5.309 1 99 64 ALA B CA 1
ATOM 1443 C C . ALA B 1 64 ? -3.559 6.238 4.414 1 99 64 ALA B C 1
ATOM 1445 O O . ALA B 1 64 ? -3.482 5.766 3.277 1 99 64 ALA B O 1
ATOM 1446 N N . LEU B 1 65 ? -4.648 6.562 4.91 1 98.94 65 LEU B N 1
ATOM 1447 C CA . LEU B 1 65 ? -5.875 6.746 4.141 1 98.94 65 LEU B CA 1
ATOM 1448 C C . LEU B 1 65 ? -6.082 8.219 3.793 1 98.94 65 LEU B C 1
ATOM 1450 O O . LEU B 1 65 ? -6.387 9.031 4.668 1 98.94 65 LEU B O 1
ATOM 1454 N N . VAL B 1 66 ? -5.91 8.578 2.531 1 98.94 66 VAL B N 1
ATOM 1455 C CA . VAL B 1 66 ? -5.836 9.961 2.072 1 98.94 66 VAL B CA 1
ATOM 1456 C C . VAL B 1 66 ? -6.973 10.242 1.093 1 98.94 66 VAL B C 1
ATOM 1458 O O . VAL B 1 66 ? -7.215 9.461 0.17 1 98.94 66 VAL B O 1
ATOM 1461 N N . PRO B 1 67 ? -7.742 11.312 1.326 1 98.69 67 PRO B N 1
ATOM 1462 C CA . PRO B 1 67 ? -8.664 11.711 0.262 1 98.69 67 PRO B CA 1
ATOM 1463 C C . PRO B 1 67 ? -7.945 12.25 -0.971 1 98.69 67 PRO B C 1
ATOM 1465 O O . PRO B 1 67 ? -7.129 13.172 -0.86 1 98.69 67 PRO B O 1
ATOM 1468 N N . VAL B 1 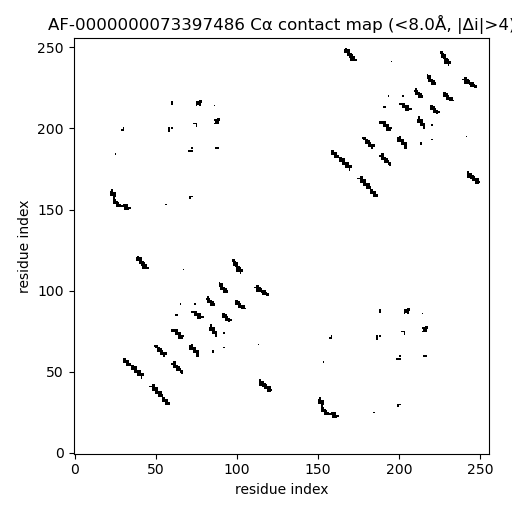68 ? -8.203 11.656 -2.074 1 98.31 68 VAL B N 1
ATOM 1469 C CA . VAL B 1 68 ? -7.648 12.062 -3.361 1 98.31 68 VAL B CA 1
ATOM 1470 C C . VAL B 1 68 ? -8.781 12.336 -4.348 1 98.31 68 VAL B C 1
ATOM 1472 O O . VAL B 1 68 ? -9.438 11.406 -4.824 1 98.31 68 VAL B O 1
ATOM 1475 N N . ASN B 1 69 ? -8.977 13.641 -4.621 1 94.94 69 ASN B N 1
ATOM 1476 C CA . ASN B 1 69 ? -10.031 14.016 -5.559 1 94.94 69 ASN B CA 1
ATOM 1477 C C . ASN B 1 69 ? -11.359 13.367 -5.195 1 94.94 69 ASN B C 1
ATOM 1479 O O . ASN B 1 69 ? -12.031 12.789 -6.051 1 94.94 69 ASN B O 1
ATOM 1483 N N . GLY B 1 70 ? -11.664 13.242 -3.938 1 93.19 70 GLY B N 1
ATOM 1484 C CA . GLY B 1 70 ? -12.969 12.828 -3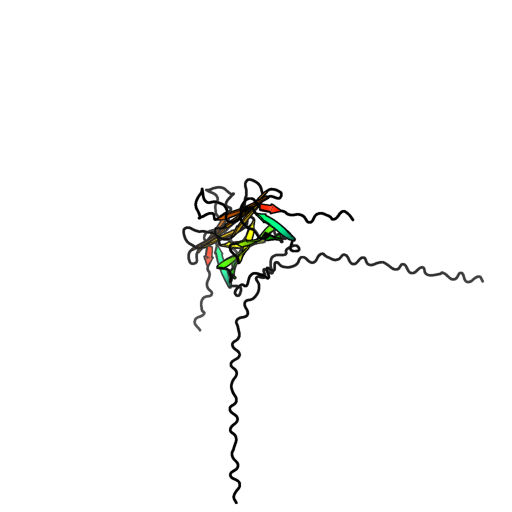.457 1 93.19 70 GLY B CA 1
ATOM 1485 C C . GLY B 1 70 ? -13.031 11.352 -3.09 1 93.19 70 GLY B C 1
ATOM 1486 O O . GLY B 1 70 ? -14.031 10.883 -2.555 1 93.19 70 GLY B O 1
ATOM 1487 N N . MET B 1 71 ? -12 10.664 -3.418 1 96.94 71 MET B N 1
ATOM 1488 C CA . MET B 1 71 ? -11.93 9.242 -3.102 1 96.94 71 MET B CA 1
ATOM 1489 C C . MET B 1 71 ? -10.836 8.969 -2.076 1 96.94 71 MET B C 1
ATOM 1491 O O . MET B 1 71 ? -9.742 9.531 -2.16 1 96.94 71 MET B O 1
ATOM 1495 N N . ARG B 1 72 ? -11.18 8.125 -1.098 1 98.44 72 ARG B N 1
ATOM 1496 C CA . ARG B 1 72 ? -10.156 7.754 -0.128 1 98.44 72 ARG B CA 1
ATOM 1497 C C . ARG B 1 72 ? -9.328 6.582 -0.636 1 98.44 72 ARG B C 1
ATOM 1499 O O . ARG B 1 72 ? -9.867 5.523 -0.97 1 98.44 72 ARG B O 1
ATOM 1506 N N . LEU B 1 73 ? -8.047 6.762 -0.679 1 98.94 73 LEU B N 1
ATOM 1507 C CA . LEU B 1 73 ? -7.113 5.727 -1.106 1 98.94 73 LEU B CA 1
ATOM 1508 C C . LEU B 1 73 ? -6.219 5.285 0.05 1 98.94 73 LEU B C 1
ATOM 1510 O O . LEU B 1 73 ? -5.77 6.117 0.842 1 98.94 73 LEU B O 1
ATOM 1514 N N . LEU B 1 74 ? -6.02 3.992 0.141 1 98.94 74 LEU B N 1
ATOM 1515 C CA . LEU B 1 74 ? -5.078 3.459 1.121 1 98.94 74 LEU B CA 1
ATOM 1516 C C . LEU B 1 74 ? -3.662 3.438 0.559 1 98.94 74 LEU B C 1
ATOM 1518 O O . LEU B 1 74 ? -3.41 2.818 -0.477 1 98.94 74 LEU B O 1
ATOM 1522 N N . PHE B 1 75 ? -2.812 4.164 1.263 1 99 75 PHE B N 1
ATOM 1523 C CA . PHE B 1 75 ? -1.395 4.246 0.928 1 99 75 PHE B CA 1
ATOM 1524 C C . PHE B 1 75 ? -0.569 3.361 1.855 1 99 75 PHE B C 1
ATOM 1526 O O . PHE B 1 75 ? -0.916 3.186 3.025 1 99 75 PHE B O 1
ATOM 1533 N N . VAL B 1 76 ? 0.522 2.836 1.299 1 98.94 76 VAL B N 1
ATOM 1534 C CA . VAL B 1 76 ? 1.487 2.094 2.102 1 98.94 76 VAL B CA 1
ATOM 1535 C C . VAL B 1 76 ? 2.803 2.865 2.176 1 98.94 76 VAL B C 1
ATOM 1537 O O . VAL B 1 76 ? 3.178 3.555 1.224 1 98.94 76 VAL B O 1
ATOM 1540 N N . ASP B 1 77 ? 3.455 2.777 3.312 1 98.81 77 ASP B N 1
ATOM 1541 C CA . ASP B 1 77 ? 4.734 3.467 3.416 1 98.81 77 ASP B CA 1
ATOM 1542 C C . ASP B 1 77 ? 5.766 2.859 2.469 1 98.81 77 ASP B C 1
ATOM 1544 O O . ASP B 1 77 ? 5.762 1.65 2.229 1 98.81 77 ASP B O 1
ATOM 1548 N N . THR B 1 78 ? 6.609 3.691 1.84 1 98.75 78 THR B N 1
ATOM 1549 C CA . THR B 1 78 ? 7.719 3.303 0.975 1 98.75 78 THR B CA 1
ATOM 1550 C C . THR B 1 78 ? 9 4.02 1.386 1 98.75 78 THR B C 1
ATOM 1552 O O . THR B 1 78 ? 8.992 4.836 2.309 1 98.75 78 THR B O 1
ATOM 1555 N N . VAL B 1 79 ? 10.062 3.598 0.758 1 98.19 79 VAL B N 1
ATOM 1556 C CA . VAL B 1 79 ? 11.375 4.16 1.08 1 98.19 79 VAL B CA 1
ATOM 1557 C C . VAL B 1 79 ? 11.398 5.645 0.738 1 98.19 79 VAL B C 1
ATOM 1559 O O . VAL B 1 79 ? 10.898 6.055 -0.312 1 98.19 79 VAL B O 1
ATOM 1562 N N . SER B 1 80 ? 12.047 6.375 1.626 1 98.12 80 SER B N 1
ATOM 1563 C CA . SER B 1 80 ? 12.172 7.812 1.418 1 98.12 80 SER B CA 1
ATOM 1564 C C . SER B 1 80 ? 13.539 8.32 1.871 1 98.12 80 SER B C 1
ATOM 1566 O O . SER B 1 80 ? 14.125 7.781 2.812 1 98.12 80 SER B O 1
ATOM 1568 N N . ALA B 1 81 ? 14.094 9.406 1.117 1 96.25 81 ALA B N 1
ATOM 1569 C CA . ALA B 1 81 ? 15.344 10.023 1.557 1 96.25 81 ALA B CA 1
ATOM 1570 C C . ALA B 1 81 ? 15.156 10.766 2.877 1 96.25 81 ALA B C 1
ATOM 1572 O O . ALA B 1 81 ? 16.016 10.695 3.764 1 96.25 81 ALA B O 1
ATOM 1573 N N . SER B 1 82 ? 14.062 11.555 2.953 1 97.94 82 SER B N 1
ATOM 1574 C CA . SER B 1 82 ? 13.672 12.281 4.156 1 97.94 82 SER B CA 1
ATOM 1575 C C . SER B 1 82 ? 12.156 12.305 4.328 1 97.94 82 SER B C 1
ATOM 1577 O O . SER B 1 82 ? 11.414 12.117 3.359 1 97.94 82 SER B O 1
ATOM 1579 N N . GLY B 1 83 ? 11.734 12.414 5.543 1 98.56 83 GLY B N 1
ATOM 1580 C CA . GLY B 1 83 ? 10.305 12.398 5.789 1 98.56 83 GLY B CA 1
ATOM 1581 C C . GLY B 1 83 ? 9.695 11.008 5.684 1 98.56 83 GLY B C 1
ATOM 1582 O O . GLY B 1 83 ? 10.398 10.008 5.852 1 98.56 83 GLY B O 1
ATOM 1583 N N . VAL B 1 84 ? 8.359 10.992 5.562 1 98.81 84 VAL B N 1
ATOM 1584 C CA . VAL B 1 84 ? 7.617 9.742 5.414 1 98.81 84 VAL B CA 1
ATOM 1585 C C . VAL B 1 84 ? 6.824 9.766 4.109 1 98.81 84 VAL B C 1
ATOM 1587 O O . VAL B 1 84 ? 6.129 10.742 3.816 1 98.81 84 VAL B O 1
ATOM 1590 N N . ARG B 1 85 ? 7.055 8.711 3.322 1 98.94 85 ARG B N 1
ATOM 1591 C CA . ARG B 1 85 ? 6.449 8.586 2 1 98.94 85 ARG B CA 1
ATOM 1592 C C . ARG B 1 85 ? 5.43 7.449 1.972 1 98.94 85 ARG B C 1
ATOM 1594 O O . ARG B 1 85 ? 5.711 6.344 2.438 1 98.94 85 ARG B O 1
ATOM 1601 N N . TYR B 1 86 ? 4.246 7.75 1.548 1 98.94 86 TYR B N 1
ATOM 1602 C CA . TYR B 1 86 ? 3.213 6.75 1.298 1 98.94 86 TYR B CA 1
ATOM 1603 C C . TYR B 1 86 ? 2.807 6.738 -0.171 1 98.94 86 TYR B C 1
ATOM 1605 O O . TYR B 1 86 ? 2.676 7.797 -0.793 1 98.94 86 TYR B O 1
ATOM 1613 N N . GLN B 1 87 ? 2.635 5.523 -0.714 1 98.94 87 GLN B N 1
ATOM 1614 C CA . GLN B 1 87 ? 2.297 5.422 -2.129 1 98.94 87 GLN B CA 1
ATOM 1615 C C . GLN B 1 87 ? 1.011 4.625 -2.332 1 98.94 87 GLN B C 1
ATOM 1617 O O . GLN B 1 87 ? 0.782 3.623 -1.652 1 98.94 87 GLN B O 1
ATOM 1622 N N . ALA B 1 88 ? 0.224 5.07 -3.209 1 98.94 88 ALA B N 1
ATOM 1623 C CA . ALA B 1 88 ? -0.941 4.383 -3.764 1 98.94 88 ALA B CA 1
ATOM 1624 C C . ALA B 1 88 ? -1.092 4.672 -5.254 1 98.94 88 ALA B C 1
ATOM 1626 O O . ALA B 1 88 ? -1.365 5.809 -5.648 1 98.94 88 ALA B O 1
ATOM 1627 N N . GLY B 1 89 ? -1.001 3.65 -6.074 1 98.62 89 GLY B N 1
ATOM 1628 C CA . GLY B 1 89 ? -1.049 3.922 -7.5 1 98.62 89 GLY B CA 1
ATOM 1629 C C . GLY B 1 89 ? -0.051 4.977 -7.941 1 98.62 89 GLY B C 1
ATOM 1630 O O . GLY B 1 89 ? 1.147 4.852 -7.676 1 98.62 89 GLY B O 1
ATOM 1631 N N . ARG B 1 90 ? -0.496 5.938 -8.602 1 98.56 90 ARG B N 1
ATOM 1632 C CA . ARG B 1 90 ? 0.333 7.02 -9.125 1 98.56 90 ARG B CA 1
ATOM 1633 C C . ARG B 1 90 ? 0.553 8.102 -8.07 1 98.56 90 ARG B C 1
ATOM 1635 O O . ARG B 1 90 ? 1.294 9.055 -8.297 1 98.56 90 ARG B O 1
ATOM 1642 N N . TYR B 1 91 ? -0.025 8.008 -6.875 1 98.88 91 TYR B N 1
ATOM 1643 C CA . TYR B 1 91 ? -0.017 9.109 -5.926 1 98.88 91 TYR B CA 1
ATOM 1644 C C . TYR B 1 91 ? 0.979 8.859 -4.801 1 98.88 91 TYR B C 1
ATOM 1646 O O . TYR B 1 91 ? 1.168 7.715 -4.375 1 98.88 91 TYR B O 1
ATOM 1654 N N . VAL B 1 92 ? 1.527 9.953 -4.379 1 98.81 92 VAL B N 1
ATOM 1655 C CA . VAL B 1 92 ? 2.439 9.93 -3.238 1 98.81 92 VAL B CA 1
ATOM 1656 C C . VAL B 1 92 ? 1.989 10.953 -2.197 1 98.81 92 VAL B C 1
ATOM 1658 O O . VAL B 1 92 ? 1.817 12.133 -2.512 1 98.81 92 VAL B O 1
ATOM 1661 N N . TRP B 1 93 ? 1.712 10.516 -1.032 1 98.94 93 TRP B N 1
ATOM 1662 C CA . TRP B 1 93 ? 1.535 11.352 0.15 1 98.94 93 TRP B CA 1
ATOM 1663 C C . TRP B 1 93 ? 2.828 11.445 0.953 1 98.94 93 TRP B C 1
ATOM 1665 O O . TRP B 1 93 ? 3.295 10.445 1.504 1 98.94 93 TRP B O 1
ATOM 1675 N N . TRP B 1 94 ? 3.459 12.633 0.955 1 98.94 94 TRP B N 1
ATOM 1676 C CA . TRP B 1 94 ? 4.766 12.82 1.58 1 98.94 94 TRP B CA 1
ATOM 1677 C C . TRP B 1 94 ? 4.672 13.781 2.758 1 98.94 94 TRP B C 1
ATOM 1679 O O . TRP B 1 94 ? 4.191 14.906 2.609 1 98.94 94 TRP B O 1
ATOM 1689 N N . THR B 1 95 ? 5.051 13.336 3.943 1 98.88 95 THR B N 1
ATOM 1690 C CA . THR B 1 95 ? 5.016 14.188 5.129 1 98.88 95 THR B CA 1
ATOM 1691 C C . THR B 1 95 ? 6.426 14.445 5.652 1 98.88 95 THR B C 1
ATOM 1693 O O . THR B 1 95 ? 7.293 13.578 5.574 1 98.88 95 THR B O 1
ATOM 1696 N N . LYS B 1 96 ? 6.691 15.617 6.191 1 98.69 96 LYS B N 1
ATOM 1697 C CA . LYS B 1 96 ? 7.891 16.031 6.914 1 98.69 96 LYS B CA 1
ATOM 1698 C C . LYS B 1 96 ? 7.539 16.922 8.094 1 98.69 96 LYS B C 1
ATOM 1700 O O . LYS B 1 96 ? 7.141 18.078 7.91 1 98.69 96 LYS B O 1
ATOM 1705 N N . GLY B 1 97 ? 7.773 16.391 9.273 1 97.56 97 GLY B N 1
ATOM 1706 C CA . GLY B 1 97 ? 7.219 17.109 10.406 1 97.56 97 GLY B CA 1
ATOM 1707 C C . GLY B 1 97 ? 5.707 17.266 10.336 1 97.56 97 GLY B C 1
ATOM 1708 O O . GLY B 1 97 ? 4.988 16.266 10.195 1 97.56 97 GLY B O 1
ATOM 1709 N N . ARG B 1 98 ? 5.215 18.516 10.414 1 98.25 98 ARG B N 1
ATOM 1710 C CA . ARG B 1 98 ? 3.779 18.781 10.383 1 98.25 98 ARG B CA 1
ATOM 1711 C C . ARG B 1 98 ? 3.312 19.094 8.961 1 98.25 98 ARG B C 1
ATOM 1713 O O . ARG B 1 98 ? 2.123 19.312 8.734 1 98.25 98 ARG B O 1
ATOM 1720 N N . ASP B 1 99 ? 4.266 19.094 8.016 1 98.81 99 ASP B N 1
ATOM 1721 C CA . ASP B 1 99 ? 3.945 19.453 6.641 1 98.81 99 ASP B CA 1
ATOM 1722 C C . ASP B 1 99 ? 3.68 18.219 5.789 1 98.81 99 ASP B C 1
ATOM 1724 O O . ASP B 1 99 ? 4.176 17.125 6.09 1 98.81 99 ASP B O 1
ATOM 1728 N N . ALA B 1 100 ? 2.883 18.484 4.723 1 98.94 100 ALA B N 1
ATOM 1729 C CA . ALA B 1 100 ? 2.588 17.375 3.812 1 98.94 100 ALA B CA 1
ATOM 1730 C C . ALA B 1 100 ? 2.234 17.891 2.42 1 98.94 100 ALA B C 1
ATOM 1732 O O . ALA B 1 100 ? 1.823 19.047 2.266 1 98.94 100 ALA B O 1
ATOM 1733 N N . ASN B 1 101 ? 2.396 17.031 1.45 1 98.88 101 ASN B N 1
ATOM 1734 C CA . ASN B 1 101 ? 1.985 17.25 0.066 1 98.88 101 ASN B CA 1
ATOM 1735 C C . ASN B 1 101 ? 1.541 15.953 -0.595 1 98.88 101 ASN B C 1
ATOM 1737 O O . ASN B 1 101 ? 2.102 14.891 -0.322 1 98.88 101 ASN B O 1
ATOM 1741 N N . LEU B 1 102 ? 0.552 16.078 -1.408 1 98.94 102 LEU B N 1
ATOM 1742 C CA . LEU B 1 102 ? 0.121 14.977 -2.268 1 98.94 102 LEU B CA 1
ATOM 1743 C C . LEU B 1 102 ? 0.545 15.219 -3.713 1 98.94 102 LEU B C 1
ATOM 1745 O O . LEU B 1 102 ? 0.237 16.266 -4.285 1 98.94 102 LEU B O 1
ATOM 1749 N N . TYR B 1 103 ? 1.208 14.242 -4.273 1 98.56 103 TYR B N 1
ATOM 1750 C CA . TYR B 1 103 ? 1.692 14.359 -5.645 1 98.56 103 TYR B CA 1
ATOM 1751 C C . TYR B 1 103 ? 1.059 13.305 -6.539 1 98.56 103 TYR B C 1
ATOM 1753 O O . TYR B 1 103 ? 0.617 12.258 -6.055 1 98.56 103 TYR B O 1
ATOM 1761 N N . ASP B 1 104 ? 0.993 13.633 -7.73 1 98.56 104 ASP B N 1
ATOM 1762 C CA . ASP B 1 104 ? 0.761 12.688 -8.82 1 98.56 104 ASP B CA 1
ATOM 1763 C C . ASP B 1 104 ? 2.049 12.414 -9.594 1 98.56 104 ASP B C 1
ATOM 1765 O O . ASP B 1 104 ? 2.529 13.281 -10.336 1 98.56 104 ASP B O 1
ATOM 1769 N N . GLU B 1 105 ? 2.584 11.219 -9.484 1 96.94 105 GLU B N 1
ATOM 1770 C CA . GLU B 1 105 ? 3.932 10.93 -9.969 1 96.94 105 GLU B CA 1
ATOM 1771 C C . GLU B 1 105 ? 3.965 10.812 -11.492 1 96.94 105 GLU B C 1
ATOM 1773 O O . GLU B 1 105 ? 5.039 10.812 -12.094 1 96.94 105 GLU B O 1
ATOM 1778 N N . ILE B 1 106 ? 2.854 10.766 -12.102 1 96.69 106 ILE B N 1
ATOM 1779 C CA . ILE B 1 106 ? 2.885 10.609 -13.547 1 96.69 106 ILE B CA 1
ATOM 1780 C C . ILE B 1 106 ? 2.387 11.883 -14.219 1 96.69 106 ILE B C 1
ATOM 1782 O O . ILE B 1 106 ? 2.176 11.914 -15.43 1 96.69 106 ILE B O 1
ATOM 1786 N N . ALA B 1 107 ? 2.092 12.945 -13.438 1 96.75 107 ALA B N 1
ATOM 1787 C CA . ALA B 1 107 ? 1.585 14.203 -13.961 1 96.75 107 ALA B CA 1
ATOM 1788 C C . ALA B 1 107 ? 2.709 15.031 -14.578 1 96.75 107 ALA B C 1
ATOM 1790 O O . ALA B 1 107 ? 2.455 16.016 -15.266 1 96.75 107 ALA B O 1
ATOM 1791 N N . GLY B 1 108 ? 3.996 14.625 -14.422 1 94 108 GLY B N 1
ATOM 1792 C CA . GLY B 1 108 ? 5.129 15.375 -14.953 1 94 108 GLY B CA 1
ATOM 1793 C C . GLY B 1 108 ? 5.949 16.047 -13.867 1 94 108 GLY B C 1
ATOM 1794 O O . GLY B 1 108 ? 5.434 16.359 -12.789 1 94 108 GLY B O 1
ATOM 1795 N N . GLU B 1 109 ? 7.168 16.359 -14.062 1 90.75 109 GLU B N 1
ATOM 1796 C CA . GLU B 1 109 ? 8.133 16.828 -13.078 1 90.75 109 GLU B CA 1
ATOM 1797 C C . GLU B 1 109 ? 7.762 18.234 -12.578 1 90.75 109 GLU B C 1
ATOM 1799 O O . GLU B 1 109 ? 8.039 18.578 -11.43 1 90.75 109 GLU B O 1
ATOM 1804 N N . ASN B 1 110 ? 7.102 19.031 -13.367 1 95.06 110 ASN B N 1
ATOM 1805 C CA . ASN B 1 110 ? 6.801 20.422 -13 1 95.06 110 ASN B CA 1
ATOM 1806 C C . ASN B 1 110 ? 5.34 20.594 -12.602 1 95.06 110 ASN B C 1
ATOM 1808 O O . ASN B 1 110 ? 4.859 21.719 -12.453 1 95.06 110 ASN B O 1
ATOM 1812 N N . ALA B 1 111 ? 4.707 19.469 -12.508 1 97.44 111 ALA B N 1
ATOM 1813 C CA . ALA B 1 111 ? 3.297 19.562 -12.133 1 97.44 111 ALA B CA 1
ATOM 1814 C C . ALA B 1 111 ? 3.141 19.984 -10.672 1 97.44 111 ALA B C 1
ATOM 1816 O O . ALA B 1 111 ? 3.883 19.516 -9.805 1 97.44 111 ALA B O 1
ATOM 1817 N N . PRO B 1 112 ? 2.195 20.906 -10.398 1 97.31 112 PRO B N 1
ATOM 1818 C CA . PRO B 1 112 ? 1.933 21.219 -8.992 1 97.31 112 PRO B CA 1
ATOM 1819 C C . PRO B 1 112 ? 1.383 20.031 -8.211 1 97.31 112 PRO B C 1
ATOM 1821 O O . PRO B 1 112 ? 0.839 19.094 -8.805 1 97.31 112 PRO B O 1
ATOM 1824 N N . PRO B 1 113 ? 1.53 20.078 -6.934 1 98.38 113 PRO B N 1
ATOM 1825 C CA . PRO B 1 113 ? 0.941 19 -6.141 1 98.38 113 PRO B CA 1
ATOM 1826 C C . PRO B 1 113 ? -0.583 18.953 -6.238 1 98.38 113 PRO B C 1
ATOM 1828 O O . PRO B 1 113 ? -1.217 19.984 -6.492 1 98.38 113 PRO B O 1
ATOM 1831 N N . VAL B 1 114 ? -1.113 17.812 -6.031 1 98.75 114 VAL B N 1
ATOM 1832 C CA . VAL B 1 114 ? -2.557 17.609 -5.945 1 98.75 114 VAL B CA 1
ATOM 1833 C C . VAL B 1 114 ? -3.1 18.328 -4.707 1 98.75 114 VAL B C 1
ATOM 1835 O O . VAL B 1 114 ? -4.09 19.047 -4.785 1 98.75 114 VAL B O 1
ATOM 1838 N N . LEU B 1 115 ? -2.504 18.062 -3.537 1 98.81 115 LEU B N 1
ATOM 1839 C CA . LEU B 1 115 ? -2.629 18.844 -2.312 1 98.81 115 LEU B CA 1
ATOM 1840 C C . LEU B 1 115 ? -1.287 19.453 -1.916 1 98.81 115 LEU B C 1
ATOM 1842 O O . LEU B 1 115 ? -0.311 18.734 -1.708 1 98.81 115 LEU B O 1
ATOM 1846 N N . GLY B 1 116 ? -1.259 20.766 -1.847 1 98.69 116 GLY B N 1
ATOM 1847 C CA . GLY B 1 116 ? 0.009 21.453 -1.654 1 98.69 116 GLY B CA 1
ATOM 1848 C C . GLY B 1 116 ? 0.041 22.312 -0.401 1 98.69 116 GLY B C 1
ATOM 1849 O O . GLY B 1 116 ? -0.974 22.891 -0.016 1 98.69 116 GLY B O 1
ATOM 1850 N N . ASP B 1 117 ? 1.288 22.344 0.167 1 98.69 117 ASP B N 1
ATOM 1851 C CA . ASP B 1 117 ? 1.523 23.203 1.328 1 98.69 117 ASP B CA 1
ATOM 1852 C C . ASP B 1 117 ? 0.51 22.906 2.434 1 98.69 117 ASP B C 1
ATOM 1854 O O . ASP B 1 117 ? -0.157 23.828 2.924 1 98.69 117 ASP B O 1
ATOM 1858 N N . CYS B 1 118 ? 0.412 21.719 2.695 1 98.88 118 CYS B N 1
ATOM 1859 C CA . CYS B 1 118 ? -0.458 21.297 3.789 1 98.88 118 CYS B CA 1
ATOM 1860 C C . CYS B 1 118 ? 0.278 21.359 5.125 1 98.88 118 CYS B C 1
ATOM 1862 O O . CYS B 1 118 ? 1.474 21.062 5.191 1 98.88 118 CYS B O 1
ATOM 1864 N N . SER B 1 119 ? -0.447 21.688 6.18 1 98.81 119 SER B N 1
ATOM 1865 C CA . SER B 1 119 ? 0.097 21.688 7.535 1 98.81 119 SER B CA 1
ATOM 1866 C C . SER B 1 119 ? -0.926 21.172 8.539 1 98.81 119 SER B C 1
ATOM 1868 O O . SER B 1 119 ? -2.109 21.5 8.461 1 98.81 119 SER B O 1
ATOM 1870 N N . GLU B 1 120 ? -0.448 20.328 9.422 1 98.5 120 GLU B N 1
ATOM 1871 C CA . GLU B 1 120 ? -1.303 19.812 10.484 1 98.5 120 GLU B CA 1
ATOM 1872 C C . GLU B 1 120 ? -1.886 20.938 11.328 1 98.5 120 GLU B C 1
ATOM 1874 O O . GLU B 1 120 ? -1.178 21.875 11.695 1 98.5 120 GLU B O 1
ATOM 1879 N N . ILE B 1 121 ? -3.213 20.766 11.617 1 94.75 121 ILE B N 1
ATOM 1880 C CA . ILE B 1 121 ? -3.82 21.75 12.5 1 94.75 121 ILE B CA 1
ATOM 1881 C C . ILE B 1 121 ? -4.145 21.109 13.844 1 94.75 121 ILE B C 1
ATOM 1883 O O . ILE B 1 121 ? -4.75 20.047 13.898 1 94.75 121 ILE B O 1
ATOM 1887 N N . ARG B 1 122 ? -3.303 21.234 14.828 1 82.56 122 ARG B N 1
ATOM 1888 C CA . ARG B 1 122 ? -3.52 20.672 16.156 1 82.56 122 ARG B CA 1
ATOM 1889 C C . ARG B 1 122 ? -4.566 21.484 16.922 1 82.56 122 ARG B C 1
ATOM 1891 O O . ARG B 1 122 ? -4.629 22.703 16.781 1 82.56 122 ARG B O 1
ATOM 1898 N N . LYS B 1 123 ? -5.594 20.672 17.406 1 67.38 123 LYS B N 1
ATOM 1899 C CA . LYS B 1 123 ? -6.539 21.375 18.266 1 67.38 123 LYS B CA 1
ATOM 1900 C C . LYS B 1 123 ? -5.816 22.109 19.375 1 67.38 123 LYS B C 1
ATOM 1902 O O . LYS B 1 123 ? -4.902 21.562 20 1 67.38 123 LYS B O 1
ATOM 1907 N N . LYS B 1 124 ? -5.852 23.453 19.344 1 59.59 124 LYS B N 1
ATOM 1908 C CA . LYS B 1 124 ? -5.422 24.25 20.469 1 59.59 124 LYS B CA 1
ATOM 1909 C C . LYS B 1 124 ? -5.836 23.609 21.797 1 59.59 124 LYS B C 1
ATOM 1911 O O . LYS B 1 124 ? -6.98 23.172 21.953 1 59.59 124 LYS B O 1
ATOM 1916 N N . ARG B 1 125 ? -4.926 22.922 22.469 1 52.66 125 ARG B N 1
ATOM 1917 C CA . ARG B 1 125 ? -5.27 22.625 23.859 1 52.66 125 ARG B CA 1
ATOM 1918 C C . ARG B 1 125 ? -5.988 23.797 24.516 1 52.66 125 ARG B C 1
ATOM 1920 O O . ARG B 1 125 ? -5.473 24.922 24.516 1 52.66 125 ARG B O 1
ATOM 1927 N N . GLY B 1 126 ? -7.199 23.906 24.344 1 44.41 126 GLY B N 1
ATOM 1928 C CA . GLY B 1 126 ? -7.852 24.922 25.141 1 44.41 126 GLY B CA 1
ATOM 1929 C C . GLY B 1 126 ? -7.234 25.094 26.516 1 44.41 126 GLY B C 1
ATOM 1930 O O . GLY B 1 126 ? -6.754 24.125 27.109 1 44.41 126 GLY B O 1
ATOM 1931 N N . ASN B 1 127 ? -6.559 26.297 26.812 1 48.53 127 ASN B N 1
ATOM 1932 C CA . ASN B 1 127 ? -6.312 26.688 28.203 1 48.53 127 ASN B CA 1
ATOM 1933 C C . ASN B 1 127 ? -7.512 26.375 29.094 1 48.53 127 ASN B C 1
ATOM 1935 O O . ASN B 1 127 ? -8.602 26.922 28.891 1 48.53 127 ASN B O 1
ATOM 1939 N N . GLY B 1 128 ? -7.898 25.25 29.484 1 34.09 128 GLY B N 1
ATOM 1940 C CA . GLY B 1 128 ? -8.617 25.281 30.734 1 34.09 128 GLY B CA 1
ATOM 1941 C C . GLY B 1 128 ? -7.875 26.016 31.828 1 34.09 128 GLY B C 1
ATOM 1942 O O . GLY B 1 128 ? -6.648 26.141 31.781 1 34.09 128 GLY B O 1
#

InterPro domains:
  IPR018660 C-type lysozyme inhibitor [PF09864] (41-107)
  IPR036328 C-type lysozyme inhibitor superfamily [G3DSA:2.40.128.200] (33-126)
  IPR036328 C-type lysozyme inhibitor superfamily [SSF141488] (36-118)